Protein AF-A0A550C1Q8-F1 (afdb_monomer_lite)

Secondary structure (DSSP, 8-state):
-PPPPTTS-------TTT---SSEEEEESS-GGGGS-S-THHHHHHHHHHTPPTTHHHHHHTSGGGEEEEEHHHHHHHHTTSEEEEE-HHHHHHHHHHHHHTTSSS--TT------HHHHT--TTS-EEEEEEE-SHHHHHHHHHS-PEEPPTTTTGGGB-TTT-PBPPGGGGGSEEEEESS-HHHHHHHHHHHHHHHHHHHHHHHTT--

Organism: NCBI:txid97359

Sequence (210 aa):
MSSIPREYVYFQRKCAITSNIDDLSVVRLIHIGVARDDDQTEACRMEWAWGLPRGGLYYYLTSPLNDIWLRTDIAQLYARGEFILAPTFKTYMDAMEFSTRAGFKNRENNDISLRRPLTALCPPNGLYRYVYIPLTDAARKLQGQLQLGPQSEEDWNRGIHPATGRKMKNSIKQYRVVEAPAHPVSVCSDMIQTLNRVEEVLSSTSLRHG

pLDDT: mean 85.1, std 14.48, range [34.91, 97.81]

Foldseek 3Di:
DDDDPPVPPPPQQAALFARHNPQKDKDQLDDLVQCVDPPCVSVVVCCLLQLHDVSRVNVVSVDQLRIGIHRNVVSVCVVLLQKAWAAFVLLVVQLVVCCVVQCVDPDDPPDPDRRHSPVSSQDPVLWGKTWIGGPDPVSVVVVVVTPFAWDDCSSNVVQADNPPRDGHDPVVRPTGMTITNHHNVSRVSSRVVSVVVVVVVVVVVVVVVD

Radius of gyration: 18.74 Å; chains: 1; bounding box: 70×39×47 Å

Structure (mmCIF, N/CA/C/O backbone):
data_AF-A0A550C1Q8-F1
#
_entry.id   AF-A0A550C1Q8-F1
#
loop_
_atom_site.group_PDB
_atom_site.id
_atom_site.type_symbol
_atom_site.label_atom_id
_atom_site.label_alt_id
_atom_site.label_comp_id
_atom_site.label_asym_id
_atom_site.label_entity_id
_atom_site.label_seq_id
_atom_site.pdbx_PDB_ins_code
_atom_site.Cartn_x
_atom_site.Cartn_y
_atom_site.Cartn_z
_atom_site.occupancy
_atom_site.B_iso_or_equiv
_atom_site.auth_seq_id
_atom_site.auth_comp_id
_atom_site.auth_asym_id
_atom_site.auth_atom_id
_atom_site.pdbx_PDB_model_num
ATOM 1 N N . MET A 1 1 ? 35.190 -16.072 11.951 1.00 36.97 1 MET A N 1
ATOM 2 C CA . MET A 1 1 ? 33.838 -16.149 11.358 1.00 36.97 1 MET A CA 1
ATOM 3 C C . MET A 1 1 ? 33.386 -14.729 11.082 1.00 36.97 1 MET A C 1
ATOM 5 O O . MET A 1 1 ? 33.037 -14.015 12.012 1.00 36.97 1 MET A O 1
ATOM 9 N N . SER A 1 2 ? 33.531 -14.281 9.839 1.00 34.91 2 SER A N 1
ATOM 10 C CA . SER A 1 2 ? 33.197 -12.919 9.418 1.00 34.91 2 SER A CA 1
ATOM 11 C C . SER A 1 2 ? 31.683 -12.730 9.500 1.00 34.91 2 SER A C 1
ATOM 13 O O . SER A 1 2 ? 30.938 -13.516 8.916 1.00 34.91 2 SER A O 1
ATOM 15 N N . SER A 1 3 ? 31.220 -11.737 10.258 1.00 41.91 3 SER A N 1
ATOM 16 C CA . SER A 1 3 ? 29.799 -11.410 10.356 1.00 41.91 3 SER A CA 1
ATOM 17 C C . SER A 1 3 ? 29.272 -11.000 8.985 1.00 41.91 3 SER A C 1
ATOM 19 O O . SER A 1 3 ? 29.826 -10.100 8.353 1.00 41.91 3 SER A O 1
ATOM 21 N N . ILE A 1 4 ? 28.207 -11.666 8.545 1.00 41.09 4 ILE A N 1
ATOM 22 C CA . ILE A 1 4 ? 27.494 -11.369 7.302 1.00 41.09 4 ILE A CA 1
ATOM 23 C C . ILE A 1 4 ? 27.077 -9.883 7.321 1.00 41.09 4 ILE A C 1
ATOM 25 O O . ILE A 1 4 ? 26.541 -9.432 8.341 1.00 41.09 4 ILE A O 1
ATOM 29 N N . PRO A 1 5 ? 27.320 -9.110 6.245 1.00 38.12 5 PRO A N 1
ATOM 30 C CA . PRO A 1 5 ? 26.902 -7.714 6.159 1.00 38.12 5 PRO A CA 1
ATOM 31 C C . PRO A 1 5 ? 25.399 -7.574 6.434 1.00 38.12 5 PRO A C 1
ATOM 33 O O . PRO A 1 5 ? 24.587 -8.298 5.859 1.00 38.12 5 PRO A O 1
ATOM 36 N N . ARG A 1 6 ? 25.019 -6.621 7.295 1.00 42.00 6 ARG A N 1
ATOM 37 C CA . ARG A 1 6 ? 23.625 -6.302 7.681 1.00 42.00 6 ARG A CA 1
ATOM 38 C C . ARG A 1 6 ? 22.764 -5.728 6.536 1.00 42.00 6 ARG A C 1
ATOM 40 O O . ARG A 1 6 ? 21.699 -5.182 6.795 1.00 42.00 6 ARG A O 1
ATOM 47 N N . GLU A 1 7 ? 23.211 -5.827 5.288 1.00 41.50 7 GLU A N 1
ATOM 48 C CA . GLU A 1 7 ? 22.527 -5.262 4.115 1.00 41.50 7 GLU A CA 1
ATOM 49 C C . GLU A 1 7 ? 21.334 -6.102 3.645 1.00 41.50 7 GLU A C 1
ATOM 51 O O . GLU A 1 7 ? 20.489 -5.618 2.897 1.00 41.50 7 GLU A O 1
ATOM 56 N N . TYR A 1 8 ? 21.192 -7.328 4.151 1.00 42.31 8 TYR A N 1
ATOM 57 C CA . TYR A 1 8 ? 19.921 -8.035 4.089 1.00 42.31 8 TYR A CA 1
ATOM 58 C C . TYR A 1 8 ? 19.091 -7.609 5.294 1.00 42.31 8 TYR A C 1
ATOM 60 O O . TYR A 1 8 ? 19.268 -8.126 6.399 1.00 42.31 8 TYR A O 1
ATOM 68 N N . VAL A 1 9 ? 18.188 -6.647 5.090 1.00 47.47 9 VAL A N 1
ATOM 69 C CA . VAL A 1 9 ? 17.077 -6.413 6.017 1.00 47.47 9 VAL A CA 1
ATOM 70 C C . VAL A 1 9 ? 16.308 -7.729 6.091 1.00 47.47 9 VAL A C 1
ATOM 72 O O . VAL A 1 9 ? 15.509 -8.051 5.214 1.00 47.47 9 VAL A O 1
ATOM 75 N N . TYR A 1 10 ? 16.603 -8.543 7.103 1.00 50.69 10 TYR A N 1
ATOM 76 C CA . TYR A 1 10 ? 15.790 -9.701 7.426 1.00 50.69 10 TYR A CA 1
ATOM 77 C C . TYR A 1 10 ? 14.402 -9.155 7.739 1.00 50.69 10 TYR A C 1
ATOM 79 O O . TYR A 1 10 ? 14.212 -8.492 8.759 1.00 50.69 10 TYR A O 1
ATOM 87 N N . PHE A 1 11 ? 13.445 -9.384 6.837 1.00 63.03 11 PHE A N 1
ATOM 88 C CA . PHE A 1 11 ? 12.048 -9.080 7.103 1.00 63.03 11 PHE A CA 1
ATOM 89 C C . PHE A 1 11 ? 11.655 -9.825 8.374 1.00 63.03 11 PHE A C 1
ATOM 91 O O . PHE A 1 11 ? 11.527 -11.050 8.387 1.00 63.03 11 PHE A O 1
ATOM 98 N N . GLN A 1 12 ? 11.509 -9.083 9.468 1.00 71.06 12 GLN A N 1
ATOM 99 C CA . GLN A 1 12 ? 11.031 -9.651 10.711 1.00 71.06 12 GLN A CA 1
ATOM 100 C C . GLN A 1 12 ? 9.562 -10.005 10.498 1.00 71.06 12 GLN A C 1
ATOM 102 O O . GLN A 1 12 ? 8.733 -9.121 10.276 1.00 71.06 12 GLN A O 1
ATOM 107 N N . ARG A 1 13 ? 9.248 -11.302 10.523 1.00 85.94 13 ARG A N 1
ATOM 108 C CA . ARG A 1 13 ? 7.881 -11.801 10.371 1.00 85.94 13 ARG A CA 1
ATOM 109 C C . ARG A 1 13 ? 7.045 -11.328 11.565 1.00 85.94 13 ARG A C 1
ATOM 111 O O . ARG A 1 13 ? 7.099 -11.925 12.634 1.00 85.94 13 ARG A O 1
ATOM 118 N N . LYS A 1 14 ? 6.307 -10.235 11.380 1.00 93.06 14 LYS A N 1
ATOM 119 C CA . LYS A 1 14 ? 5.393 -9.646 12.363 1.00 93.06 14 LYS A CA 1
ATOM 120 C C . LYS A 1 14 ? 4.186 -9.035 11.662 1.00 93.06 14 LYS A C 1
ATOM 122 O O . LYS A 1 14 ? 4.282 -8.616 10.511 1.00 93.06 14 LYS A O 1
ATOM 127 N N . CYS A 1 15 ? 3.070 -8.946 12.369 1.00 95.12 15 CYS A N 1
ATOM 128 C CA . CYS A 1 15 ? 1.877 -8.254 11.912 1.00 95.12 15 CYS A CA 1
ATOM 129 C C . CYS A 1 15 ? 2.190 -6.771 11.665 1.00 95.12 15 CYS A C 1
ATOM 131 O O . CYS A 1 15 ? 2.609 -6.073 12.588 1.00 95.12 15 CYS A O 1
ATOM 133 N N . ALA A 1 16 ? 1.930 -6.269 10.456 1.00 94.12 16 ALA A N 1
ATOM 134 C CA . ALA A 1 16 ? 2.159 -4.864 10.100 1.00 94.12 16 ALA A CA 1
ATOM 135 C C . ALA A 1 16 ? 1.321 -3.880 10.941 1.00 94.12 16 ALA A C 1
ATOM 137 O O . ALA A 1 16 ? 1.684 -2.722 11.109 1.00 94.12 16 ALA A O 1
ATOM 138 N N . ILE A 1 17 ? 0.200 -4.347 11.494 1.00 94.44 17 ILE A N 1
ATOM 139 C CA . ILE A 1 17 ? -0.760 -3.508 12.217 1.00 94.44 17 ILE A CA 1
ATOM 140 C C . ILE A 1 17 ? -0.555 -3.572 13.737 1.00 94.44 17 ILE A C 1
ATOM 142 O O . ILE A 1 17 ? -0.643 -2.552 14.412 1.00 94.44 17 ILE A O 1
ATOM 146 N N . THR A 1 18 ? -0.284 -4.755 14.293 1.00 94.38 18 THR A N 1
ATOM 147 C CA . THR A 1 18 ? -0.194 -4.960 15.754 1.00 94.38 18 THR A CA 1
ATOM 148 C C . THR A 1 18 ? 1.220 -5.233 16.251 1.00 94.38 18 THR A C 1
ATOM 150 O O . THR A 1 18 ? 1.425 -5.336 17.454 1.00 94.38 18 THR A O 1
ATOM 153 N N . SER A 1 19 ? 2.192 -5.406 15.350 1.00 93.00 19 SER A N 1
ATOM 154 C CA . SER A 1 19 ? 3.542 -5.903 15.654 1.00 93.00 19 SER A CA 1
ATOM 155 C C . SER A 1 19 ? 3.604 -7.289 16.319 1.00 93.00 19 SER A C 1
ATOM 157 O O . SER A 1 19 ? 4.696 -7.726 16.671 1.00 93.00 19 SER A O 1
ATOM 159 N N . ASN A 1 20 ? 2.477 -8.005 16.452 1.00 93.06 20 ASN A N 1
ATOM 160 C CA . ASN A 1 20 ? 2.452 -9.372 16.980 1.00 93.06 20 ASN A CA 1
ATOM 161 C C . ASN A 1 20 ? 3.252 -10.319 16.068 1.00 93.06 20 ASN A C 1
ATOM 163 O O . ASN A 1 20 ? 3.256 -10.135 14.853 1.00 93.06 20 ASN A O 1
ATOM 167 N N . ILE A 1 21 ? 3.911 -11.321 16.641 1.00 94.50 21 ILE A N 1
ATOM 168 C CA . ILE A 1 21 ? 4.663 -12.354 15.917 1.00 94.50 21 ILE A CA 1
ATOM 169 C C . ILE A 1 21 ? 3.921 -13.698 15.854 1.00 94.50 21 ILE A C 1
ATOM 171 O O . ILE A 1 21 ? 4.284 -14.556 15.051 1.00 94.50 21 ILE A O 1
ATOM 175 N N . ASP A 1 22 ? 2.864 -13.850 16.652 1.00 93.50 22 ASP A N 1
ATOM 176 C CA . ASP A 1 22 ? 2.046 -15.057 16.733 1.00 93.50 22 ASP A CA 1
ATOM 177 C C . ASP A 1 22 ? 0.792 -14.962 15.856 1.00 93.50 22 ASP A C 1
ATOM 179 O O . ASP A 1 22 ? 0.308 -13.867 15.551 1.00 93.50 22 ASP A O 1
ATOM 183 N N . ASP A 1 23 ? 0.255 -16.129 15.480 1.00 95.12 23 ASP A N 1
ATOM 184 C CA . ASP A 1 23 ? -0.979 -16.276 14.690 1.00 95.12 23 ASP A CA 1
ATOM 185 C C . ASP A 1 23 ? -0.991 -15.391 13.431 1.00 95.12 23 ASP A C 1
ATOM 187 O O . ASP A 1 23 ? -1.873 -14.560 13.206 1.00 95.12 23 ASP A O 1
ATOM 191 N N . LEU A 1 24 ? 0.070 -15.526 12.632 1.00 95.88 24 LEU A N 1
ATOM 192 C CA . LEU A 1 24 ? 0.282 -14.720 11.438 1.00 95.88 24 LEU A CA 1
ATOM 193 C C . LEU A 1 24 ? -0.171 -15.436 10.174 1.00 95.88 24 LEU A C 1
ATOM 195 O O . LEU A 1 24 ? 0.372 -16.486 9.816 1.00 95.88 24 LEU A O 1
ATOM 199 N N . SER A 1 25 ? -1.041 -14.763 9.434 1.00 96.56 25 SER A N 1
ATOM 200 C CA . SER A 1 25 ? -1.405 -15.087 8.061 1.00 96.56 25 SER A CA 1
ATOM 201 C C . SER A 1 25 ? -0.729 -14.115 7.092 1.00 96.56 25 SER A C 1
ATOM 203 O O . SER A 1 25 ? -0.542 -12.934 7.401 1.00 96.56 25 SER A O 1
ATOM 205 N N . VAL A 1 26 ? -0.350 -14.611 5.914 1.00 94.62 26 VAL A N 1
ATOM 206 C CA . VAL A 1 26 ? 0.169 -13.767 4.834 1.00 94.62 26 VAL A CA 1
ATOM 207 C C . VAL A 1 26 ? -0.970 -13.432 3.882 1.00 94.62 26 VAL A C 1
ATOM 209 O O . VAL A 1 26 ? -1.705 -14.323 3.457 1.00 94.62 26 VAL A O 1
ATOM 212 N N . VAL A 1 27 ? -1.118 -12.155 3.545 1.00 95.38 27 VAL A N 1
ATOM 213 C CA . VAL A 1 27 ? -1.964 -11.735 2.430 1.00 95.38 27 VAL A CA 1
ATOM 214 C C . VAL A 1 27 ? -1.053 -11.376 1.271 1.00 95.38 27 VAL A C 1
ATOM 216 O O . VAL A 1 27 ? -0.223 -10.473 1.378 1.00 95.38 27 VAL A O 1
ATOM 219 N N . ARG A 1 28 ? -1.218 -12.104 0.168 1.00 95.31 28 ARG A N 1
ATOM 220 C CA . ARG A 1 28 ? -0.538 -11.822 -1.090 1.00 95.31 28 ARG A CA 1
ATOM 221 C C . ARG A 1 28 ? -1.374 -10.839 -1.893 1.00 95.31 28 ARG A C 1
ATOM 223 O O . ARG A 1 28 ? -2.470 -11.185 -2.319 1.00 95.31 28 ARG A O 1
ATOM 230 N N . LEU A 1 29 ? -0.848 -9.634 -2.068 1.00 95.81 29 LEU A N 1
ATOM 231 C CA . LEU A 1 29 ? -1.599 -8.486 -2.577 1.00 95.81 29 LEU A CA 1
ATOM 232 C C . LEU A 1 29 ? -1.869 -8.586 -4.083 1.00 95.81 29 LEU A C 1
ATOM 234 O O . LEU A 1 29 ? -2.965 -8.291 -4.540 1.00 95.81 29 LEU A O 1
ATOM 238 N N . ILE A 1 30 ? -0.890 -9.048 -4.863 1.00 93.38 30 ILE A N 1
ATOM 239 C CA . ILE A 1 30 ? -1.079 -9.356 -6.284 1.00 93.38 30 ILE A CA 1
ATOM 240 C C . ILE A 1 30 ? -0.950 -10.863 -6.494 1.00 93.38 30 ILE A C 1
ATOM 242 O O . ILE A 1 30 ? 0.067 -11.471 -6.145 1.00 93.38 30 ILE A O 1
ATOM 246 N N . HIS A 1 31 ? -1.973 -11.473 -7.093 1.00 90.62 31 HIS A N 1
ATOM 247 C CA . HIS A 1 31 ? -1.997 -12.908 -7.347 1.00 90.62 31 HIS A CA 1
ATOM 248 C C . HIS A 1 31 ? -0.971 -13.323 -8.414 1.00 90.62 31 HIS A C 1
ATOM 250 O O . HIS A 1 31 ? -0.820 -12.674 -9.446 1.00 90.62 31 HIS A O 1
ATOM 256 N N . ILE A 1 32 ? -0.304 -14.465 -8.204 1.00 88.25 32 ILE A N 1
ATOM 257 C CA . ILE A 1 32 ? 0.747 -14.970 -9.108 1.00 88.25 32 ILE A CA 1
ATOM 258 C C . ILE A 1 32 ? 0.237 -15.297 -10.518 1.00 88.25 32 ILE A C 1
ATOM 260 O O . ILE A 1 32 ? 1.016 -15.322 -11.467 1.00 88.25 32 ILE A O 1
ATOM 264 N N . GLY A 1 33 ? -1.073 -15.531 -10.649 1.00 84.56 33 GLY A N 1
ATOM 265 C CA . GLY A 1 33 ? -1.741 -15.764 -11.928 1.00 84.56 33 GLY A CA 1
ATOM 266 C C . GLY A 1 33 ? -1.539 -14.625 -12.927 1.00 84.56 33 GLY A C 1
ATOM 267 O O . GLY A 1 33 ? -1.423 -14.907 -14.109 1.00 84.56 33 GLY A O 1
ATOM 268 N N . VAL A 1 34 ? -1.357 -13.383 -12.461 1.00 83.31 34 VAL A N 1
ATOM 269 C CA . VAL A 1 34 ? -1.103 -12.219 -13.331 1.00 83.31 34 VAL A CA 1
ATOM 270 C C . VAL A 1 34 ? 0.195 -12.371 -14.139 1.00 83.31 34 VAL A C 1
ATOM 272 O O . VAL A 1 34 ? 0.296 -11.896 -15.262 1.00 83.31 34 VAL A O 1
ATOM 275 N N . ALA A 1 35 ? 1.199 -13.077 -13.606 1.00 80.06 35 ALA A N 1
ATOM 276 C CA . ALA A 1 35 ? 2.437 -13.365 -14.340 1.00 80.06 35 ALA A CA 1
ATOM 277 C C . ALA A 1 35 ? 2.342 -14.601 -15.251 1.00 80.06 35 ALA A C 1
ATOM 279 O O . ALA A 1 35 ? 3.264 -14.863 -16.022 1.00 80.06 35 ALA A O 1
ATOM 280 N N . ARG A 1 36 ? 1.276 -15.397 -15.118 1.00 77.94 36 ARG A N 1
ATOM 281 C CA . ARG A 1 36 ? 1.073 -16.666 -15.831 1.00 77.94 36 ARG A CA 1
ATOM 282 C C . ARG A 1 36 ? -0.053 -16.598 -16.860 1.00 77.94 36 ARG A C 1
ATOM 284 O O . ARG A 1 36 ? -0.393 -17.640 -17.403 1.00 77.94 36 ARG A O 1
ATOM 291 N N . ASP A 1 37 ? -0.626 -15.419 -17.087 1.00 71.50 37 ASP A N 1
ATOM 292 C CA . ASP A 1 37 ? -1.638 -15.233 -18.119 1.00 71.50 37 ASP A CA 1
ATOM 293 C C . ASP A 1 37 ? -1.046 -15.575 -19.498 1.00 71.50 37 ASP A C 1
ATOM 295 O O . ASP A 1 37 ? 0.120 -15.265 -19.791 1.00 71.50 37 ASP A O 1
ATOM 299 N N . ASP A 1 38 ? -1.848 -16.252 -20.318 1.00 64.12 38 ASP A N 1
ATOM 300 C CA . ASP A 1 38 ? -1.500 -16.609 -21.691 1.00 64.12 38 ASP A CA 1
ATOM 301 C C . ASP A 1 38 ? -1.322 -15.329 -22.528 1.00 64.12 38 ASP A C 1
ATOM 303 O O . ASP A 1 38 ? -0.446 -15.267 -23.397 1.00 64.12 38 ASP A O 1
ATOM 307 N N . ASP A 1 39 ? -2.076 -14.267 -22.204 1.00 71.44 39 ASP A N 1
ATOM 308 C CA . ASP A 1 39 ? -1.807 -12.919 -22.699 1.00 71.44 39 ASP A CA 1
ATOM 309 C C . ASP A 1 39 ? -0.751 -12.223 -21.831 1.00 71.44 39 ASP A C 1
ATOM 311 O O . ASP A 1 39 ? -1.021 -11.478 -20.887 1.00 71.44 39 ASP A O 1
ATOM 315 N N . GLN A 1 40 ? 0.510 -12.424 -22.208 1.00 80.06 40 GLN A N 1
ATOM 316 C CA . GLN A 1 40 ? 1.651 -11.785 -21.557 1.00 80.06 40 GLN A CA 1
ATOM 317 C C . GLN A 1 40 ? 1.596 -10.246 -21.605 1.00 80.06 40 GLN A C 1
ATOM 319 O O . GLN A 1 40 ? 2.364 -9.602 -20.890 1.00 80.06 40 GLN A O 1
ATOM 324 N N . THR A 1 41 ? 0.726 -9.617 -22.404 1.00 84.75 41 THR A N 1
ATOM 325 C CA . THR A 1 41 ? 0.675 -8.155 -22.577 1.00 84.75 41 THR A CA 1
ATOM 326 C C . THR A 1 41 ? 0.555 -7.399 -21.254 1.00 84.75 41 THR A C 1
ATOM 328 O O . THR A 1 41 ? 1.246 -6.391 -21.065 1.00 84.75 41 THR A O 1
ATOM 331 N N . GLU A 1 42 ? -0.281 -7.866 -20.326 1.00 83.00 42 GLU A N 1
ATOM 332 C CA . GLU A 1 42 ? -0.448 -7.220 -19.020 1.00 83.00 42 GLU A CA 1
ATOM 333 C C . GLU A 1 42 ? 0.833 -7.317 -18.187 1.00 83.00 42 GLU A C 1
ATOM 335 O O . GLU A 1 42 ? 1.380 -6.289 -17.774 1.00 83.00 42 GLU A O 1
ATOM 340 N N . ALA A 1 43 ? 1.377 -8.530 -18.046 1.00 86.50 43 ALA A N 1
ATOM 341 C CA . ALA A 1 43 ? 2.639 -8.764 -17.356 1.00 86.50 43 ALA A CA 1
ATOM 342 C C . ALA A 1 43 ? 3.756 -7.879 -17.928 1.00 86.50 43 ALA A C 1
ATOM 344 O O . ALA A 1 43 ? 4.517 -7.255 -17.189 1.00 86.50 43 ALA A O 1
ATOM 345 N N . CYS A 1 44 ? 3.800 -7.726 -19.252 1.00 86.62 44 CYS A N 1
ATOM 346 C CA . CYS A 1 44 ? 4.779 -6.883 -19.921 1.00 86.62 44 CYS A CA 1
ATOM 347 C C . CYS A 1 44 ? 4.646 -5.400 -19.587 1.00 86.62 44 CYS A C 1
ATOM 349 O O . CYS A 1 44 ? 5.653 -4.718 -19.382 1.00 86.62 44 CYS A O 1
ATOM 351 N N . ARG A 1 45 ? 3.412 -4.893 -19.546 1.00 84.31 45 ARG A N 1
ATOM 352 C CA . ARG A 1 45 ? 3.132 -3.505 -19.172 1.00 84.31 45 ARG A CA 1
ATOM 353 C C . ARG A 1 45 ? 3.503 -3.253 -17.718 1.00 84.31 45 ARG A C 1
ATOM 355 O O . ARG A 1 45 ? 4.103 -2.220 -17.437 1.00 84.31 45 ARG A O 1
ATOM 362 N N . MET A 1 46 ? 3.210 -4.195 -16.824 1.00 86.75 46 MET A N 1
ATOM 363 C CA . MET A 1 46 ? 3.579 -4.107 -15.409 1.00 86.75 46 MET A CA 1
ATOM 364 C C . MET A 1 46 ? 5.096 -4.112 -15.235 1.00 86.75 46 MET A C 1
ATOM 366 O O . MET A 1 46 ? 5.636 -3.228 -14.577 1.00 86.75 46 MET A O 1
ATOM 370 N N . GLU A 1 47 ? 5.807 -5.031 -15.891 1.00 87.06 47 GLU A N 1
ATOM 371 C CA . GLU A 1 47 ? 7.271 -5.063 -15.855 1.00 87.06 47 GLU A CA 1
ATOM 372 C C . GLU A 1 47 ? 7.879 -3.752 -16.344 1.00 87.06 47 GLU A C 1
ATOM 374 O O . GLU A 1 47 ? 8.726 -3.162 -15.671 1.00 87.06 47 GLU A O 1
ATOM 379 N N . TRP A 1 48 ? 7.405 -3.263 -17.492 1.00 81.31 48 TRP A N 1
ATOM 380 C CA . TRP A 1 48 ? 7.858 -2.001 -18.061 1.00 81.31 48 TRP A CA 1
ATOM 381 C C . TRP A 1 48 ? 7.586 -0.832 -17.110 1.00 81.31 48 TRP A C 1
ATOM 383 O O . TRP A 1 48 ? 8.488 -0.028 -16.862 1.00 81.31 48 TRP A O 1
ATOM 393 N N . ALA A 1 49 ? 6.375 -0.763 -16.551 1.00 80.38 49 ALA A N 1
ATOM 394 C CA . ALA A 1 49 ? 5.947 0.328 -15.688 1.00 80.38 49 ALA A CA 1
ATOM 395 C C . ALA A 1 49 ? 6.675 0.330 -14.341 1.00 80.38 49 ALA A C 1
ATOM 397 O O . ALA A 1 49 ? 6.930 1.392 -13.777 1.00 80.38 49 ALA A O 1
ATOM 398 N N . TRP A 1 50 ? 7.022 -0.849 -13.827 1.00 81.75 50 TRP A N 1
ATOM 399 C CA . TRP A 1 50 ? 7.652 -1.021 -12.516 1.00 81.75 50 TRP A CA 1
ATOM 400 C C . TRP A 1 50 ? 9.172 -1.121 -12.594 1.00 81.75 50 TRP A C 1
ATOM 402 O O . TRP A 1 50 ? 9.840 -1.210 -11.562 1.00 81.75 50 TRP A O 1
ATOM 412 N N . GLY A 1 51 ? 9.723 -1.065 -13.808 1.00 80.81 51 GLY A N 1
ATOM 413 C CA . GLY A 1 51 ? 11.156 -1.149 -14.048 1.00 80.81 51 GLY A CA 1
ATOM 414 C C . GLY A 1 51 ? 11.744 -2.524 -13.742 1.00 80.81 51 GLY A C 1
ATOM 415 O O . GLY A 1 51 ? 12.890 -2.639 -13.315 1.00 80.81 51 GLY A O 1
ATOM 416 N N . LEU A 1 52 ? 10.954 -3.576 -13.932 1.00 83.81 52 LEU A N 1
ATOM 417 C CA . LEU A 1 52 ? 11.430 -4.945 -13.821 1.00 83.81 52 LEU A CA 1
ATOM 418 C C . LEU A 1 52 ? 12.088 -5.385 -15.138 1.00 83.81 52 LEU A C 1
ATOM 420 O O . LEU A 1 52 ? 11.656 -4.967 -16.217 1.00 83.81 52 LEU A O 1
ATOM 424 N N . PRO A 1 53 ? 13.122 -6.246 -15.082 1.00 85.12 53 PRO A N 1
ATOM 425 C CA . PRO A 1 53 ? 13.567 -6.960 -16.270 1.00 85.12 53 PRO A CA 1
ATOM 426 C C . PRO A 1 53 ? 12.443 -7.868 -16.785 1.00 85.12 53 PRO A C 1
ATOM 428 O O . PRO A 1 53 ? 11.515 -8.210 -16.053 1.00 85.12 53 PRO A O 1
ATOM 431 N N . ARG A 1 54 ? 12.547 -8.293 -18.044 1.00 86.25 54 ARG A N 1
ATOM 432 C CA . ARG A 1 54 ? 11.602 -9.243 -18.643 1.00 86.25 54 ARG A CA 1
ATOM 433 C C . ARG A 1 54 ? 11.615 -10.570 -17.885 1.00 86.25 54 ARG A 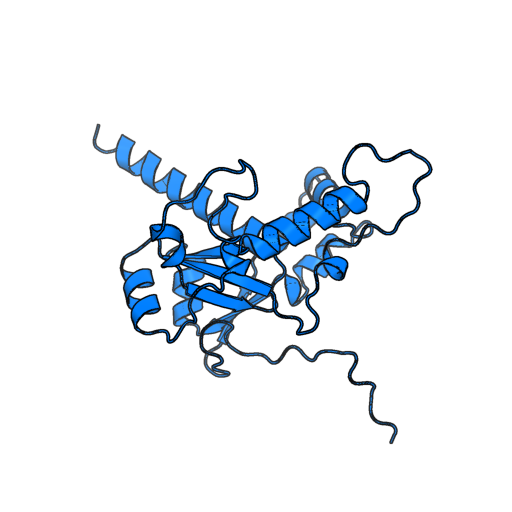C 1
ATOM 435 O O . ARG A 1 54 ? 12.691 -11.090 -17.602 1.00 86.25 54 ARG A O 1
ATOM 442 N N . GLY A 1 55 ? 10.437 -11.087 -17.539 1.00 86.12 55 GLY A N 1
ATOM 443 C CA . GLY A 1 55 ? 10.261 -12.233 -16.638 1.00 86.12 55 GLY A CA 1
ATOM 444 C C . GLY A 1 55 ? 10.416 -11.888 -15.148 1.00 86.12 55 GLY A C 1
ATOM 445 O O . GLY A 1 55 ? 10.248 -12.752 -14.286 1.00 86.12 55 GLY A O 1
ATOM 446 N N . GLY A 1 56 ? 10.736 -10.634 -14.818 1.00 89.31 56 GLY A N 1
ATOM 447 C CA . GLY A 1 56 ? 10.961 -10.162 -13.455 1.00 89.31 56 GLY A CA 1
ATOM 448 C C . GLY A 1 56 ? 9.688 -10.087 -12.615 1.00 89.31 56 GLY A C 1
ATOM 449 O O . GLY A 1 56 ? 9.776 -10.135 -11.385 1.00 89.31 56 GLY A O 1
ATOM 450 N N . LEU A 1 57 ? 8.509 -10.010 -13.247 1.00 90.62 57 LE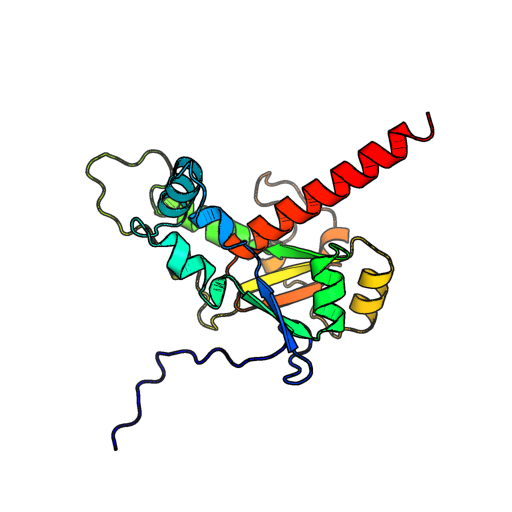U A N 1
ATOM 451 C CA . LEU A 1 57 ? 7.238 -9.932 -12.525 1.00 90.62 57 LEU A CA 1
ATOM 452 C C . LEU A 1 57 ? 7.014 -11.153 -11.638 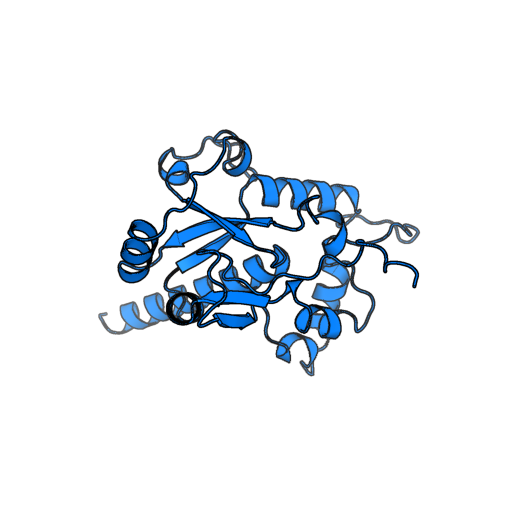1.00 90.62 57 LEU A C 1
ATOM 454 O O . LEU A 1 57 ? 6.675 -10.997 -10.470 1.00 90.62 57 LEU A O 1
ATOM 458 N N . TYR A 1 58 ? 7.269 -12.358 -12.149 1.00 91.00 58 TYR A N 1
ATOM 459 C CA . TYR A 1 58 ? 7.090 -13.588 -11.378 1.00 91.00 58 TYR A CA 1
ATOM 460 C C . TYR A 1 58 ? 7.872 -13.558 -10.056 1.00 91.00 58 TYR A C 1
ATOM 462 O O . TYR A 1 58 ? 7.312 -13.812 -8.989 1.00 91.00 58 TYR A O 1
ATOM 470 N N . TYR A 1 59 ? 9.148 -13.164 -10.115 1.00 90.56 59 TYR A N 1
ATOM 471 C CA . TYR A 1 59 ? 10.003 -13.050 -8.934 1.00 90.56 59 TYR A CA 1
ATOM 472 C C . TYR A 1 59 ? 9.469 -12.015 -7.944 1.00 90.56 59 TYR A C 1
ATOM 474 O O . TYR A 1 59 ? 9.406 -12.288 -6.743 1.00 90.56 59 TYR A O 1
ATOM 482 N N . TYR A 1 60 ? 9.027 -10.857 -8.441 1.00 91.38 60 TYR A N 1
ATOM 483 C CA . TYR A 1 60 ? 8.415 -9.822 -7.613 1.00 91.38 60 TYR A CA 1
ATOM 484 C C . TYR A 1 60 ? 7.149 -10.313 -6.902 1.00 91.38 60 TYR A C 1
ATOM 486 O O . TYR A 1 60 ? 7.014 -10.107 -5.696 1.00 91.38 60 TYR A O 1
ATOM 494 N N . LEU A 1 61 ? 6.255 -11.009 -7.611 1.00 92.62 61 LEU A N 1
ATOM 495 C CA . LEU A 1 61 ? 5.001 -11.515 -7.044 1.00 92.62 61 LEU A CA 1
ATOM 496 C C . LEU A 1 61 ? 5.222 -12.562 -5.945 1.00 92.62 61 LEU A C 1
ATOM 498 O O . LEU A 1 61 ? 4.369 -12.728 -5.074 1.00 92.62 61 LEU A O 1
ATOM 502 N N . THR A 1 62 ? 6.368 -13.243 -5.964 1.00 91.00 62 THR A N 1
ATOM 503 C CA . THR A 1 62 ? 6.800 -14.168 -4.903 1.00 91.00 62 THR A CA 1
ATOM 504 C C . THR A 1 62 ? 7.660 -13.515 -3.818 1.00 91.00 62 THR A C 1
ATOM 506 O O . THR A 1 62 ? 8.080 -14.193 -2.882 1.00 91.00 62 THR A O 1
ATOM 509 N N . SER A 1 63 ? 7.959 -12.220 -3.941 1.00 90.62 63 SER A N 1
ATOM 510 C CA . SER A 1 63 ? 8.824 -11.504 -3.006 1.00 90.62 63 SER A CA 1
ATOM 511 C C . SER A 1 63 ? 8.049 -10.971 -1.793 1.00 90.62 63 SER A C 1
ATOM 513 O O . SER A 1 63 ? 6.862 -10.657 -1.912 1.00 90.62 63 SER A O 1
ATOM 515 N N . PRO A 1 64 ? 8.724 -10.739 -0.649 1.00 89.88 64 PRO A N 1
ATOM 516 C CA . PRO A 1 64 ? 8.105 -10.116 0.523 1.00 89.88 64 PRO A CA 1
ATOM 517 C C . PRO A 1 64 ? 7.504 -8.726 0.268 1.00 89.88 64 PRO A C 1
ATOM 519 O O . PRO A 1 64 ? 6.650 -8.284 1.025 1.00 89.88 64 PRO A O 1
ATOM 522 N N . LEU A 1 65 ? 7.917 -8.031 -0.798 1.00 91.19 65 LEU A N 1
ATOM 523 C CA . LEU A 1 65 ? 7.361 -6.728 -1.176 1.00 91.19 65 LEU A CA 1
ATOM 524 C C . LEU A 1 65 ? 5.927 -6.825 -1.732 1.00 91.19 65 LEU A C 1
ATOM 526 O O . LEU A 1 65 ? 5.250 -5.804 -1.846 1.00 91.19 65 LEU A O 1
ATOM 530 N N . ASN A 1 66 ? 5.458 -8.027 -2.079 1.00 94.50 66 ASN A N 1
ATOM 531 C CA . ASN A 1 66 ? 4.079 -8.307 -2.490 1.00 94.50 66 ASN A CA 1
ATOM 532 C C . ASN A 1 66 ? 3.224 -8.925 -1.365 1.00 94.50 66 ASN A C 1
ATOM 534 O O . ASN A 1 66 ? 2.034 -9.176 -1.551 1.00 94.50 66 ASN A O 1
ATOM 538 N N . ASP A 1 67 ? 3.820 -9.150 -0.197 1.00 94.38 67 ASP A N 1
ATOM 539 C CA . ASP A 1 67 ? 3.182 -9.831 0.919 1.00 94.38 67 ASP A CA 1
ATOM 540 C C . ASP A 1 67 ? 2.996 -8.851 2.092 1.00 94.38 67 ASP A C 1
ATOM 542 O O . ASP A 1 67 ? 3.892 -8.081 2.447 1.00 94.38 67 ASP A O 1
ATOM 546 N N . ILE A 1 68 ? 1.832 -8.900 2.741 1.00 95.06 68 ILE A N 1
ATOM 547 C CA . ILE A 1 68 ? 1.608 -8.260 4.040 1.00 95.06 68 ILE A CA 1
ATOM 548 C C . ILE A 1 68 ? 1.309 -9.333 5.084 1.00 95.06 68 ILE A C 1
ATOM 550 O O . ILE A 1 68 ? 0.413 -10.162 4.931 1.00 95.06 68 ILE A O 1
ATOM 554 N N . TRP A 1 69 ? 2.085 -9.328 6.164 1.00 95.31 69 TRP A N 1
ATOM 555 C CA . TRP A 1 69 ? 1.860 -10.208 7.304 1.00 95.31 69 TRP A CA 1
ATOM 556 C C . TRP A 1 69 ? 0.892 -9.535 8.265 1.00 95.31 69 TRP A C 1
ATOM 558 O O . TRP A 1 69 ? 1.116 -8.400 8.692 1.00 95.31 69 TRP A O 1
ATOM 568 N N . LEU A 1 70 ? -0.179 -10.236 8.613 1.00 96.69 70 LEU A N 1
ATOM 569 C CA . LEU A 1 70 ? -1.229 -9.754 9.501 1.00 96.69 70 LEU A CA 1
ATOM 570 C C . LEU A 1 70 ? -1.591 -10.854 10.499 1.00 96.69 70 LEU A C 1
ATOM 572 O O . LEU A 1 70 ? -1.472 -12.040 10.193 1.00 96.69 70 LEU A O 1
ATOM 576 N N . ARG A 1 71 ? -2.063 -10.467 11.688 1.00 96.62 71 ARG A N 1
ATOM 577 C CA . ARG A 1 71 ? -2.732 -11.413 12.592 1.00 96.62 71 ARG A CA 1
ATOM 578 C C . ARG A 1 71 ? -3.920 -12.037 11.848 1.00 96.62 71 ARG A C 1
ATOM 580 O O . ARG A 1 71 ? -4.582 -11.325 11.092 1.00 96.62 71 ARG A O 1
ATOM 587 N N . THR A 1 72 ? -4.166 -13.334 12.011 1.00 97.00 72 THR A N 1
ATOM 588 C CA . THR A 1 72 ? -5.101 -14.105 11.172 1.00 97.00 72 THR A CA 1
ATOM 589 C C . THR A 1 72 ? -6.501 -13.491 11.084 1.00 97.00 72 THR A C 1
ATOM 591 O O . THR A 1 72 ? -7.059 -13.382 9.994 1.00 97.00 72 THR A O 1
ATOM 594 N N . ASP A 1 73 ? -7.056 -13.005 12.189 1.00 96.31 73 ASP A N 1
ATOM 595 C CA . ASP A 1 73 ? -8.349 -12.308 12.217 1.00 96.31 73 ASP A CA 1
ATOM 596 C C . ASP A 1 73 ? -8.354 -11.001 11.393 1.00 96.31 73 ASP A C 1
ATOM 598 O O . ASP A 1 73 ? -9.304 -10.718 10.661 1.00 96.31 73 ASP A O 1
ATOM 602 N N . ILE A 1 74 ? -7.271 -10.220 11.454 1.00 97.56 74 ILE A N 1
ATOM 603 C CA . ILE A 1 74 ? -7.090 -8.991 10.671 1.00 97.56 74 ILE A CA 1
ATOM 604 C C . ILE A 1 74 ? -6.906 -9.337 9.191 1.00 97.56 74 ILE A C 1
ATOM 606 O O . ILE A 1 74 ? -7.498 -8.681 8.335 1.00 97.56 74 ILE A O 1
ATOM 610 N N . ALA A 1 75 ? -6.136 -10.385 8.886 1.00 97.31 75 ALA A N 1
ATOM 611 C CA . ALA A 1 75 ? -5.943 -10.882 7.527 1.00 97.31 75 ALA A CA 1
ATOM 612 C C . ALA A 1 75 ? -7.276 -11.291 6.886 1.00 97.31 75 ALA A C 1
ATOM 614 O O . ALA A 1 75 ? -7.535 -10.952 5.736 1.00 97.31 75 ALA A O 1
ATOM 615 N N . GLN A 1 76 ? -8.155 -11.957 7.641 1.00 97.00 76 GLN A N 1
ATOM 616 C CA . GLN A 1 76 ? -9.491 -12.335 7.174 1.00 97.00 76 GLN A CA 1
ATOM 617 C C . GLN A 1 76 ? -10.391 -11.127 6.903 1.00 97.00 76 GLN A C 1
ATOM 619 O O . GLN A 1 76 ? -11.193 -11.161 5.973 1.00 97.00 76 GLN A O 1
ATOM 624 N N . LEU A 1 77 ? -10.313 -10.072 7.720 1.00 97.12 77 LEU A N 1
ATOM 625 C CA . LEU A 1 77 ? -11.047 -8.828 7.460 1.00 97.12 77 LEU A CA 1
ATOM 626 C C . LEU A 1 77 ? -10.502 -8.121 6.212 1.00 97.12 77 LEU A C 1
ATOM 628 O O . LEU A 1 77 ? -11.276 -7.673 5.371 1.00 97.12 77 LEU A O 1
ATOM 632 N N . TYR A 1 78 ? -9.179 -8.086 6.058 1.00 96.81 78 TYR A N 1
ATOM 633 C CA . TYR A 1 78 ? -8.526 -7.487 4.899 1.00 96.81 78 TYR A CA 1
ATOM 634 C C . TYR A 1 78 ? -8.871 -8.230 3.598 1.00 96.81 78 TYR A C 1
ATOM 636 O O . TYR A 1 78 ? -9.337 -7.620 2.643 1.00 96.81 78 TYR A O 1
ATOM 644 N N . ALA A 1 79 ? -8.768 -9.563 3.587 1.00 94.31 79 ALA A N 1
ATOM 645 C CA . ALA A 1 79 ? -9.083 -10.396 2.422 1.00 94.31 79 ALA A CA 1
ATOM 646 C C . ALA A 1 79 ? -10.555 -10.289 1.973 1.00 94.31 79 ALA A C 1
ATOM 648 O O . ALA A 1 79 ? -10.857 -10.402 0.781 1.00 94.31 79 ALA A O 1
ATOM 649 N N . ARG A 1 80 ? -11.469 -10.045 2.923 1.00 94.38 80 ARG A N 1
ATOM 650 C CA . ARG A 1 80 ? -12.895 -9.788 2.666 1.00 94.38 80 ARG A CA 1
ATOM 651 C C . ARG A 1 80 ? -13.193 -8.363 2.190 1.00 94.38 80 ARG A C 1
ATOM 653 O O . ARG A 1 80 ? -14.334 -8.084 1.846 1.00 94.38 80 ARG A O 1
ATOM 660 N N . GLY A 1 81 ? -12.201 -7.473 2.160 1.00 95.00 81 GLY A N 1
ATOM 661 C CA . GLY A 1 81 ? -12.391 -6.078 1.769 1.00 95.00 81 GLY A CA 1
ATOM 662 C C . GLY A 1 81 ? -13.122 -5.236 2.817 1.00 95.00 81 GLY A C 1
ATOM 663 O O . GLY A 1 81 ? -13.742 -4.235 2.479 1.00 95.00 81 GLY A O 1
ATOM 664 N N . GLU A 1 82 ? -13.066 -5.618 4.095 1.00 96.69 82 GLU A N 1
ATOM 665 C CA . GLU A 1 82 ? -13.725 -4.884 5.190 1.00 96.69 82 GLU A CA 1
ATOM 666 C C . GLU A 1 82 ? -13.030 -3.536 5.465 1.00 96.69 82 GLU A C 1
ATOM 668 O O . GLU A 1 82 ? -13.630 -2.574 5.954 1.00 96.69 82 GLU A O 1
ATOM 673 N N . PHE A 1 83 ? -11.743 -3.456 5.129 1.00 97.44 83 PHE A N 1
ATOM 674 C CA . PHE A 1 83 ? -10.951 -2.235 5.074 1.00 97.44 83 PHE A CA 1
ATOM 675 C C . PHE A 1 83 ? -9.935 -2.328 3.943 1.00 97.44 83 PHE A C 1
ATOM 677 O O . PHE A 1 83 ? -9.567 -3.422 3.521 1.00 97.44 83 PHE A O 1
ATOM 684 N N . ILE A 1 84 ? -9.446 -1.173 3.504 1.00 97.44 84 ILE A N 1
ATOM 685 C CA . ILE A 1 84 ? -8.348 -1.074 2.541 1.00 97.44 84 ILE A CA 1
ATOM 686 C C . ILE A 1 84 ? -7.181 -0.296 3.140 1.00 97.44 84 ILE A C 1
ATOM 688 O O . ILE A 1 84 ? -7.346 0.522 4.055 1.00 97.44 84 ILE A O 1
ATOM 692 N N . LEU A 1 85 ? -6.000 -0.549 2.589 1.00 97.81 85 LEU A N 1
ATOM 693 C CA . LEU A 1 85 ? -4.833 0.298 2.759 1.00 97.81 85 LEU A CA 1
ATOM 694 C C . LEU A 1 85 ? -4.655 1.127 1.488 1.00 97.81 85 LEU A C 1
ATOM 696 O O . LEU A 1 85 ? -4.732 0.598 0.384 1.00 97.81 85 LEU A O 1
ATOM 700 N N . ALA A 1 86 ? -4.403 2.422 1.646 1.00 96.62 86 ALA A N 1
ATOM 701 C CA . ALA A 1 86 ? -4.041 3.301 0.538 1.00 96.62 86 ALA A CA 1
ATOM 702 C C . ALA A 1 86 ? -2.732 4.025 0.871 1.00 96.62 86 ALA A C 1
ATOM 704 O O . ALA A 1 86 ? -2.521 4.358 2.040 1.00 96.62 86 ALA A O 1
ATOM 705 N N . PRO A 1 87 ? -1.835 4.284 -0.096 1.00 95.62 87 PRO A N 1
ATOM 706 C CA . PRO A 1 87 ? -0.652 5.098 0.164 1.00 95.62 87 PRO A CA 1
ATOM 707 C C . PRO A 1 87 ? -1.041 6.456 0.745 1.00 95.62 87 PRO A C 1
ATOM 709 O O . PRO A 1 87 ? -2.053 7.042 0.353 1.00 95.62 87 PRO A O 1
ATOM 712 N N . THR A 1 88 ? -0.229 6.981 1.660 1.00 95.69 88 THR A N 1
ATOM 713 C CA . THR A 1 88 ? -0.397 8.375 2.085 1.00 95.69 88 THR A CA 1
ATOM 714 C C . THR A 1 88 ? -0.133 9.310 0.901 1.00 95.69 88 THR A C 1
ATOM 716 O O . THR A 1 88 ? 0.504 8.931 -0.089 1.00 95.69 88 THR A O 1
ATOM 719 N N . PHE A 1 89 ? -0.593 10.560 0.975 1.00 94.19 89 PHE A N 1
ATOM 720 C CA . PHE A 1 89 ? -0.327 11.515 -0.099 1.00 94.19 89 PHE A CA 1
ATOM 721 C C . PHE A 1 89 ? 1.155 11.831 -0.243 1.00 94.19 89 PHE A C 1
ATOM 723 O O . PHE A 1 89 ? 1.595 12.053 -1.367 1.00 94.19 89 PHE A O 1
ATOM 730 N N . LYS A 1 90 ? 1.938 11.781 0.843 1.00 92.81 90 LYS A N 1
ATOM 731 C CA . LYS A 1 90 ? 3.399 11.829 0.739 1.00 92.81 90 LYS A CA 1
ATOM 732 C C . LYS A 1 90 ? 3.932 10.688 -0.125 1.00 92.81 90 LYS A C 1
ATOM 734 O O . LYS A 1 90 ? 4.629 10.953 -1.096 1.00 92.81 90 LYS A O 1
ATOM 739 N N . THR A 1 91 ? 3.554 9.442 0.163 1.00 91.88 91 THR A N 1
ATOM 740 C CA . THR A 1 91 ? 3.994 8.288 -0.636 1.00 91.88 91 THR A CA 1
ATOM 741 C C . THR A 1 91 ? 3.557 8.401 -2.099 1.00 91.88 91 THR A C 1
ATOM 743 O O . THR A 1 91 ? 4.337 8.091 -2.996 1.00 91.88 91 THR A O 1
ATOM 746 N N . TYR A 1 92 ? 2.343 8.892 -2.359 1.00 91.06 92 TYR A N 1
ATOM 747 C CA . TYR A 1 92 ? 1.887 9.187 -3.719 1.00 91.06 92 TYR A CA 1
ATOM 748 C C . TYR A 1 92 ? 2.758 10.250 -4.405 1.00 91.06 92 TYR A C 1
ATOM 750 O O . TYR A 1 92 ? 3.179 10.055 -5.542 1.00 91.06 92 TYR A O 1
ATOM 758 N N . MET A 1 93 ? 3.046 11.364 -3.729 1.00 90.94 93 MET A N 1
ATOM 759 C CA . MET A 1 93 ? 3.863 12.448 -4.281 1.00 90.94 93 MET A CA 1
ATOM 760 C C . MET A 1 93 ? 5.287 11.985 -4.578 1.00 90.94 93 MET A C 1
ATOM 762 O O . MET A 1 93 ? 5.768 12.226 -5.682 1.00 90.94 93 MET A O 1
ATOM 766 N N . ASP A 1 94 ? 5.910 11.247 -3.658 1.00 89.00 94 ASP A N 1
ATOM 767 C CA . ASP A 1 94 ? 7.244 10.668 -3.845 1.00 89.00 94 ASP A CA 1
ATOM 768 C C . ASP A 1 94 ? 7.257 9.724 -5.074 1.00 89.00 94 ASP A C 1
ATOM 770 O O . ASP A 1 94 ? 8.173 9.760 -5.901 1.00 89.00 94 ASP A O 1
ATOM 774 N N . ALA A 1 95 ? 6.193 8.928 -5.263 1.00 86.44 95 ALA A N 1
ATOM 775 C CA . ALA A 1 95 ? 6.021 8.065 -6.434 1.00 86.44 95 ALA A CA 1
ATOM 776 C C . ALA A 1 95 ? 5.843 8.847 -7.747 1.00 86.44 95 ALA A C 1
ATOM 778 O O . ALA A 1 95 ? 6.413 8.474 -8.779 1.00 86.44 95 ALA A O 1
ATOM 779 N N . MET A 1 96 ? 5.077 9.939 -7.727 1.00 84.94 96 MET A N 1
ATOM 780 C CA . MET A 1 96 ? 4.851 10.792 -8.897 1.00 84.94 96 MET A CA 1
ATOM 781 C C . MET A 1 96 ? 6.096 11.595 -9.284 1.00 84.94 96 MET A C 1
ATOM 783 O O . MET A 1 96 ? 6.410 11.710 -10.474 1.00 84.94 96 MET A O 1
ATOM 787 N N . GLU A 1 97 ? 6.833 12.110 -8.301 1.00 85.94 97 GLU A N 1
ATOM 788 C CA . GLU A 1 97 ? 8.117 12.779 -8.506 1.00 85.94 97 GLU A CA 1
ATOM 789 C C . GLU A 1 97 ? 9.127 11.812 -9.130 1.00 85.94 97 GLU A C 1
ATOM 791 O O . GLU A 1 97 ? 9.728 12.117 -10.166 1.00 85.94 97 GLU A O 1
ATOM 796 N N . PHE A 1 98 ? 9.248 10.603 -8.568 1.00 82.75 98 PHE A N 1
ATOM 797 C CA . PHE A 1 98 ? 10.097 9.567 -9.142 1.00 82.75 98 PHE A CA 1
ATOM 798 C C . PHE A 1 98 ? 9.701 9.250 -10.587 1.00 82.75 98 PHE A C 1
ATOM 800 O O . PHE A 1 98 ? 10.565 9.233 -11.462 1.00 82.75 98 PHE A O 1
ATOM 807 N N . SER A 1 99 ? 8.410 9.031 -10.845 1.00 78.44 99 SER A N 1
ATOM 808 C CA . SER A 1 99 ? 7.907 8.683 -12.180 1.00 78.44 99 SER A CA 1
ATOM 809 C C . SER A 1 99 ? 8.223 9.768 -13.212 1.00 78.44 99 SER A C 1
ATOM 811 O O . SER A 1 99 ? 8.575 9.460 -14.351 1.00 78.44 99 SER A O 1
ATOM 813 N N . THR A 1 100 ? 8.151 11.038 -12.805 1.00 78.25 100 THR A N 1
ATOM 814 C CA . THR A 1 100 ? 8.507 12.186 -13.649 1.00 78.25 100 THR A CA 1
ATOM 815 C C . THR A 1 100 ? 10.001 12.184 -13.969 1.00 78.25 100 THR A C 1
ATOM 817 O O . THR A 1 100 ? 10.381 12.245 -15.136 1.00 78.25 100 THR A O 1
ATOM 820 N N . ARG A 1 101 ? 10.857 12.041 -12.951 1.00 76.88 101 ARG A N 1
ATOM 821 C CA . ARG A 1 101 ? 12.319 12.015 -13.116 1.00 76.88 101 ARG A CA 1
ATOM 822 C C . ARG A 1 101 ? 12.817 10.796 -13.897 1.00 76.88 101 ARG A C 1
ATOM 824 O O . ARG A 1 101 ? 13.795 10.902 -14.624 1.00 76.88 101 ARG A O 1
ATOM 831 N N . ALA A 1 102 ? 12.169 9.643 -13.748 1.00 71.88 102 ALA A N 1
ATOM 832 C CA . ALA A 1 102 ? 12.562 8.393 -14.401 1.00 71.88 102 ALA A CA 1
ATOM 833 C C . ALA A 1 102 ? 12.207 8.338 -15.902 1.00 71.88 102 ALA A C 1
ATOM 835 O O . ALA A 1 102 ? 12.396 7.296 -16.536 1.00 71.88 102 ALA A O 1
ATOM 836 N N . GLY A 1 103 ? 11.652 9.421 -16.462 1.00 68.19 103 GLY A N 1
ATOM 837 C CA . GLY A 1 103 ? 11.242 9.468 -17.862 1.00 68.19 103 GLY A CA 1
ATOM 838 C C . GLY A 1 103 ? 10.122 8.475 -18.166 1.00 68.19 103 GLY A C 1
ATOM 839 O O . GLY A 1 103 ? 10.097 7.889 -19.243 1.00 68.19 103 GLY A O 1
ATOM 840 N N . PHE A 1 104 ? 9.200 8.232 -17.222 1.00 68.19 104 PHE A N 1
ATOM 841 C CA . PHE A 1 104 ? 8.058 7.339 -17.467 1.00 68.19 104 PHE A CA 1
ATOM 842 C C . PHE A 1 104 ? 7.199 7.828 -18.647 1.00 68.19 104 PHE A C 1
ATOM 844 O O . PHE A 1 104 ? 6.598 7.031 -19.362 1.00 68.19 104 PHE A O 1
ATOM 851 N N . LYS A 1 105 ? 7.157 9.147 -18.871 1.00 64.19 105 LYS A N 1
ATOM 852 C CA . LYS A 1 105 ? 6.535 9.783 -20.038 1.00 64.19 105 LYS A CA 1
ATOM 853 C C . LYS A 1 105 ? 7.617 10.410 -20.916 1.00 64.19 105 LYS A C 1
ATOM 855 O O . LYS A 1 105 ? 8.580 10.953 -20.388 1.00 64.19 105 LYS A O 1
ATOM 860 N N . ASN A 1 106 ? 7.409 10.384 -22.235 1.00 65.19 106 ASN A N 1
ATOM 861 C CA . ASN A 1 106 ? 8.242 11.065 -23.238 1.00 65.19 106 ASN A CA 1
ATOM 862 C C . ASN A 1 106 ? 9.724 10.653 -23.236 1.00 65.19 106 ASN A C 1
ATOM 864 O O . ASN A 1 106 ? 10.601 11.485 -23.452 1.00 65.19 106 ASN A O 1
ATOM 868 N N . ARG A 1 107 ? 10.008 9.372 -22.983 1.00 65.75 107 ARG A N 1
ATOM 869 C CA . ARG A 1 107 ? 11.376 8.853 -23.018 1.00 65.75 107 ARG A CA 1
ATOM 870 C C . ARG A 1 107 ? 11.918 8.848 -24.442 1.00 65.75 107 ARG A C 1
ATOM 872 O O . ARG A 1 107 ? 11.269 8.327 -25.347 1.00 65.75 107 ARG A O 1
ATOM 879 N N . GLU A 1 108 ? 13.121 9.373 -24.617 1.00 68.25 108 GLU A N 1
ATOM 880 C CA . GLU A 1 108 ? 13.847 9.259 -25.877 1.00 68.25 108 GLU A CA 1
ATOM 881 C C . GLU A 1 108 ? 14.332 7.816 -26.090 1.00 68.25 108 GLU A C 1
ATOM 883 O O . GLU A 1 108 ? 14.667 7.103 -25.141 1.00 68.25 108 GLU A O 1
ATOM 888 N N . ASN A 1 109 ? 14.403 7.373 -27.348 1.00 71.00 109 ASN A N 1
ATOM 889 C CA . ASN A 1 109 ? 14.814 6.004 -27.696 1.00 71.00 109 ASN A CA 1
ATOM 890 C C . ASN A 1 109 ? 16.246 5.649 -27.238 1.00 71.00 109 ASN A C 1
ATOM 892 O O . ASN A 1 109 ? 16.594 4.473 -27.184 1.00 71.00 109 ASN A O 1
ATOM 896 N N . ASN A 1 110 ? 17.073 6.648 -26.924 1.00 74.31 110 ASN A N 1
ATOM 897 C CA . ASN A 1 110 ? 18.460 6.514 -26.471 1.00 74.31 110 ASN A CA 1
ATOM 898 C C . ASN A 1 110 ? 18.618 6.565 -24.933 1.00 74.31 110 ASN A C 1
ATOM 900 O O . ASN A 1 110 ? 19.735 6.404 -24.442 1.00 74.31 110 ASN A O 1
ATOM 904 N N . ASP A 1 111 ? 17.549 6.795 -24.161 1.00 66.69 111 ASP A N 1
ATOM 905 C CA . ASP A 1 111 ? 17.644 6.918 -22.705 1.00 66.69 111 ASP A CA 1
ATOM 906 C C . ASP A 1 111 ? 17.876 5.539 -22.064 1.00 66.69 111 ASP A C 1
ATOM 908 O O . ASP A 1 111 ? 17.006 4.660 -22.091 1.00 66.69 111 ASP A O 1
ATOM 912 N N . ILE A 1 112 ? 19.042 5.374 -21.433 1.00 65.62 112 ILE A N 1
ATOM 913 C CA . ILE A 1 112 ? 19.512 4.156 -20.750 1.00 65.62 112 ILE A CA 1
ATOM 914 C C . ILE A 1 112 ? 19.358 4.196 -19.218 1.00 65.62 112 ILE A C 1
ATOM 916 O O . ILE A 1 112 ? 19.818 3.286 -18.529 1.00 65.62 112 ILE A O 1
ATOM 920 N N . SER A 1 113 ? 18.723 5.230 -18.658 1.00 63.97 113 SER A N 1
ATOM 921 C CA . SER A 1 113 ? 18.522 5.368 -17.211 1.00 63.97 113 SER A CA 1
ATOM 922 C C . SER A 1 113 ? 17.794 4.158 -16.612 1.00 63.97 113 SER A C 1
ATOM 924 O O . SER A 1 113 ? 16.834 3.626 -17.181 1.00 63.97 113 SER A O 1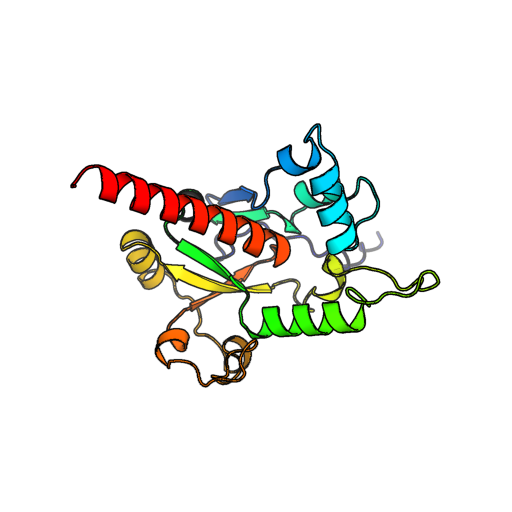
ATOM 926 N N . LEU A 1 114 ? 18.251 3.707 -15.443 1.00 60.50 114 LEU A N 1
ATOM 927 C CA . LEU A 1 114 ? 17.667 2.560 -14.756 1.00 60.50 114 LEU A CA 1
ATOM 928 C C . LEU A 1 114 ? 16.217 2.850 -14.360 1.00 60.50 114 LEU A C 1
ATOM 930 O O . LEU A 1 114 ? 15.931 3.747 -13.568 1.00 60.50 114 LEU A O 1
ATOM 934 N N . ARG A 1 115 ? 15.297 2.026 -14.858 1.00 64.19 115 ARG A N 1
ATOM 935 C CA . ARG A 1 115 ? 13.903 2.020 -14.417 1.00 64.19 115 ARG A CA 1
ATOM 936 C C . ARG A 1 115 ? 13.854 1.231 -13.125 1.00 64.19 115 ARG A C 1
ATOM 938 O O . ARG A 1 115 ? 13.973 0.017 -13.172 1.00 64.19 115 ARG A O 1
ATOM 945 N N . ARG A 1 116 ? 13.765 1.882 -11.968 1.00 65.62 116 ARG A N 1
ATOM 946 C CA . ARG A 1 116 ? 13.600 1.147 -10.704 1.00 65.62 116 ARG A CA 1
ATOM 947 C C . ARG A 1 116 ? 12.616 1.795 -9.726 1.00 65.62 116 ARG A C 1
ATOM 949 O O . ARG A 1 116 ? 13.013 2.046 -8.592 1.00 65.62 116 ARG A O 1
ATOM 956 N N . PRO A 1 117 ? 11.346 2.038 -10.106 1.00 64.69 117 PRO A N 1
ATOM 957 C CA . PRO A 1 117 ? 10.307 2.434 -9.153 1.00 64.69 117 PRO A CA 1
ATOM 958 C C . PRO A 1 117 ? 10.325 1.592 -7.871 1.00 64.69 117 PRO A C 1
ATOM 960 O O . PRO A 1 117 ? 10.306 2.146 -6.777 1.00 64.69 117 PRO A O 1
ATOM 963 N N . LEU A 1 118 ? 10.476 0.268 -8.009 1.00 72.12 118 LEU A N 1
ATOM 964 C CA . LEU A 1 118 ? 10.460 -0.666 -6.880 1.00 72.12 118 LEU A CA 1
ATOM 965 C C . LEU A 1 118 ? 11.596 -0.475 -5.867 1.00 72.12 118 LEU A C 1
ATOM 967 O O . LEU A 1 118 ? 11.411 -0.764 -4.689 1.00 72.12 118 LEU A O 1
ATOM 971 N N . THR A 1 119 ? 12.774 -0.015 -6.298 1.00 66.94 119 THR A N 1
ATOM 972 C CA . THR A 1 119 ? 13.899 0.220 -5.375 1.00 66.94 119 THR A CA 1
ATOM 973 C C . THR A 1 119 ? 14.055 1.690 -5.018 1.00 66.94 119 THR A C 1
ATOM 975 O O . THR A 1 119 ? 14.579 2.006 -3.958 1.00 66.94 119 THR A O 1
ATOM 978 N N . ALA A 1 120 ? 13.630 2.598 -5.894 1.00 71.19 120 ALA A N 1
ATOM 979 C CA . ALA A 1 120 ? 13.815 4.031 -5.713 1.00 71.19 120 ALA A CA 1
ATOM 980 C C . ALA A 1 120 ? 12.820 4.654 -4.732 1.00 71.19 120 ALA A C 1
ATOM 982 O O . ALA A 1 120 ? 13.093 5.727 -4.203 1.00 71.19 120 ALA A O 1
ATOM 983 N N . LEU A 1 121 ? 11.688 3.989 -4.492 1.00 79.50 121 LEU A N 1
ATOM 984 C CA . LEU A 1 121 ? 10.712 4.403 -3.488 1.00 79.50 121 LEU A CA 1
ATOM 985 C C . LEU A 1 121 ? 10.972 3.788 -2.112 1.00 79.50 121 LEU A C 1
ATOM 987 O O . LEU A 1 121 ? 10.236 4.096 -1.181 1.00 79.50 121 LEU A O 1
ATOM 991 N N . CYS A 1 122 ? 12.004 2.949 -1.965 1.00 83.06 122 CYS A N 1
ATOM 992 C CA . CYS A 1 122 ? 12.292 2.277 -0.705 1.00 83.06 122 CYS A CA 1
ATOM 993 C C . CYS A 1 122 ? 12.713 3.296 0.366 1.00 83.06 122 CYS A C 1
ATOM 995 O O . CYS A 1 122 ? 13.767 3.927 0.226 1.00 83.06 122 CYS A O 1
ATOM 997 N N . PRO A 1 123 ? 11.920 3.481 1.435 1.00 84.62 123 PRO A N 1
ATOM 998 C CA . PRO A 1 123 ? 12.289 4.392 2.503 1.00 84.62 123 PRO A CA 1
ATOM 999 C C . PRO A 1 123 ? 13.488 3.827 3.285 1.00 84.62 123 PRO A C 1
ATOM 1001 O O . PRO A 1 123 ? 13.668 2.608 3.331 1.00 84.62 123 PRO A O 1
ATOM 1004 N N . PRO A 1 124 ? 14.295 4.670 3.959 1.00 85.25 124 PRO A N 1
ATOM 1005 C CA . PRO A 1 124 ? 15.496 4.215 4.670 1.00 85.25 124 PRO A CA 1
ATOM 1006 C C . PRO A 1 124 ? 15.240 3.140 5.737 1.00 85.25 124 PRO A C 1
ATOM 1008 O O . PRO A 1 124 ? 16.122 2.342 6.037 1.00 85.25 124 PRO A O 1
ATOM 1011 N N . ASN A 1 125 ? 14.037 3.115 6.315 1.00 87.00 125 ASN A N 1
ATOM 1012 C CA . ASN A 1 125 ? 13.610 2.123 7.305 1.00 87.00 125 ASN A CA 1
ATOM 1013 C C . ASN A 1 125 ? 12.951 0.873 6.682 1.00 87.00 125 ASN A C 1
ATOM 1015 O O . ASN A 1 125 ? 12.564 -0.030 7.420 1.00 87.00 125 ASN A O 1
ATOM 1019 N N . GLY A 1 126 ? 12.781 0.828 5.357 1.00 88.00 126 GLY A N 1
ATOM 1020 C CA . GLY A 1 126 ? 12.108 -0.255 4.638 1.00 88.00 126 GLY A CA 1
ATOM 1021 C C . GLY A 1 126 ? 10.597 -0.360 4.884 1.00 88.00 126 GLY A C 1
ATOM 1022 O O . GLY A 1 126 ? 10.003 -1.372 4.516 1.00 88.00 126 GLY A O 1
ATOM 1023 N N . LEU A 1 127 ? 9.971 0.643 5.511 1.00 91.94 127 LEU A N 1
ATOM 1024 C CA . LEU A 1 127 ? 8.545 0.652 5.836 1.00 91.94 127 LEU A CA 1
ATOM 1025 C C . LEU A 1 127 ? 7.816 1.801 5.141 1.00 91.94 127 LEU A C 1
ATOM 1027 O O . LEU A 1 127 ? 8.070 2.977 5.399 1.00 91.94 127 LEU A O 1
ATOM 1031 N N . TYR A 1 128 ? 6.858 1.444 4.296 1.00 93.94 128 TYR A N 1
ATOM 1032 C CA . TYR A 1 128 ? 5.963 2.388 3.642 1.00 93.94 128 TYR A CA 1
ATOM 1033 C C . TYR A 1 128 ? 4.794 2.730 4.561 1.00 93.94 128 TYR A C 1
ATOM 1035 O O . TYR A 1 128 ? 4.379 1.914 5.387 1.00 93.94 128 TYR A O 1
ATOM 1043 N N . ARG A 1 129 ? 4.243 3.934 4.399 1.00 95.88 129 ARG A N 1
ATOM 1044 C CA . ARG A 1 129 ? 3.136 4.444 5.211 1.00 95.88 129 ARG A CA 1
ATOM 1045 C C . ARG A 1 129 ? 1.837 4.395 4.417 1.00 95.88 129 ARG A C 1
ATOM 1047 O O . ARG A 1 129 ? 1.765 4.888 3.291 1.00 95.88 129 ARG A O 1
ATOM 1054 N N . TYR A 1 130 ? 0.802 3.841 5.034 1.00 97.62 130 TYR A N 1
ATOM 1055 C CA . TYR A 1 130 ? -0.517 3.655 4.440 1.00 97.62 130 TYR A CA 1
ATOM 1056 C C . TYR A 1 130 ? -1.605 4.198 5.354 1.00 97.62 130 TYR A C 1
ATOM 1058 O O . TYR A 1 130 ? -1.527 4.041 6.570 1.00 97.62 130 TYR A O 1
ATOM 1066 N N . VAL A 1 131 ? -2.647 4.795 4.784 1.00 97.38 131 VAL A N 1
ATOM 1067 C CA . VAL A 1 131 ? -3.868 5.110 5.525 1.00 97.38 131 VAL A CA 1
ATOM 1068 C C . VAL A 1 131 ? -4.762 3.875 5.609 1.00 97.38 131 VAL A C 1
ATOM 1070 O O . VAL A 1 131 ? -5.024 3.210 4.610 1.00 97.38 131 VAL A O 1
ATOM 1073 N N . TYR A 1 132 ? -5.237 3.578 6.816 1.00 97.62 132 TYR A N 1
ATOM 1074 C CA . TYR A 1 132 ? -6.249 2.564 7.084 1.00 97.62 132 TYR A CA 1
ATOM 1075 C C . TYR A 1 132 ? -7.636 3.175 6.874 1.00 97.62 132 TYR A C 1
ATOM 1077 O O . TYR A 1 132 ? -8.040 4.076 7.621 1.00 97.62 132 TYR A O 1
ATOM 1085 N N . ILE A 1 133 ? -8.371 2.672 5.882 1.00 96.88 133 ILE A N 1
ATOM 1086 C CA . ILE A 1 133 ? -9.714 3.151 5.541 1.00 96.88 133 ILE A CA 1
ATOM 1087 C C . ILE A 1 133 ? -10.720 2.032 5.844 1.00 96.88 133 ILE A C 1
ATOM 1089 O O . ILE A 1 133 ? -10.801 1.066 5.081 1.00 96.88 133 ILE A O 1
ATOM 1093 N N . PRO A 1 134 ? -11.488 2.131 6.946 1.00 96.56 134 PRO A N 1
ATOM 1094 C CA . PRO A 1 134 ? -12.527 1.157 7.249 1.00 96.56 134 PRO A CA 1
ATOM 1095 C C . PRO A 1 134 ? -13.715 1.339 6.301 1.00 96.56 134 PRO A C 1
ATOM 1097 O O . PRO A 1 134 ? -14.280 2.435 6.218 1.00 96.56 134 PRO A O 1
ATOM 1100 N N . LEU A 1 135 ? -14.120 0.260 5.632 1.00 95.38 135 LEU A N 1
ATOM 1101 C CA . LEU A 1 135 ? -15.296 0.244 4.758 1.00 95.38 135 LEU A C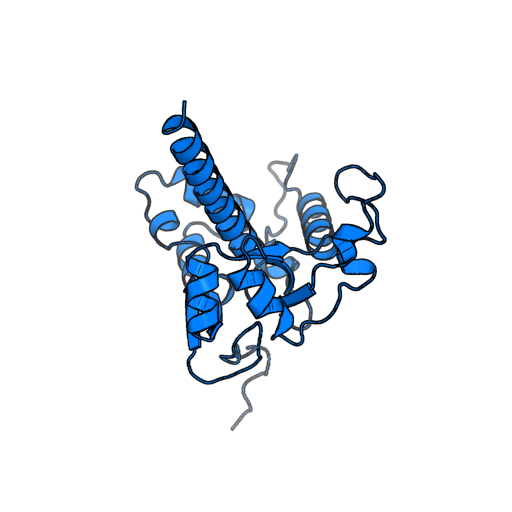A 1
ATOM 1102 C C . LEU A 1 135 ? -16.545 -0.237 5.506 1.00 95.38 135 LEU A C 1
ATOM 1104 O O . LEU A 1 135 ? -17.653 0.192 5.188 1.00 95.38 135 LEU A O 1
ATOM 1108 N N . THR A 1 136 ? -16.368 -1.038 6.558 1.00 95.75 136 THR A N 1
ATOM 1109 C CA . THR A 1 136 ? -17.462 -1.601 7.362 1.00 95.75 136 THR A CA 1
ATOM 1110 C C . THR A 1 136 ? -17.337 -1.280 8.850 1.00 95.75 136 THR A C 1
ATOM 1112 O O . THR A 1 136 ? -16.299 -0.824 9.341 1.00 95.75 136 THR A O 1
ATOM 1115 N N . ASP A 1 137 ? -18.403 -1.543 9.606 1.00 96.75 137 ASP A N 1
ATOM 1116 C CA . ASP A 1 137 ? -18.416 -1.327 11.055 1.00 96.75 137 ASP A CA 1
ATOM 1117 C C . ASP A 1 137 ? -17.520 -2.315 11.806 1.00 96.75 137 ASP A C 1
ATOM 1119 O O . ASP A 1 137 ? -16.934 -1.956 12.828 1.00 96.75 137 ASP A O 1
ATOM 1123 N N . ALA A 1 138 ? -17.332 -3.528 11.272 1.00 96.50 138 ALA A N 1
ATOM 1124 C CA . ALA A 1 138 ? -16.366 -4.483 11.805 1.00 96.50 138 ALA A CA 1
ATOM 1125 C C . ALA A 1 138 ? -14.940 -3.914 11.733 1.00 96.50 138 ALA A C 1
ATOM 1127 O O . ALA A 1 138 ? -14.210 -3.940 12.726 1.00 96.50 138 ALA A O 1
ATOM 1128 N N . ALA A 1 139 ? -14.572 -3.315 10.596 1.00 96.38 139 ALA A N 1
ATOM 1129 C CA . ALA A 1 139 ? -13.292 -2.635 10.437 1.00 96.38 139 ALA A CA 1
ATOM 1130 C C . ALA A 1 139 ? -13.169 -1.363 11.292 1.00 96.38 139 ALA A C 1
ATOM 1132 O O . ALA A 1 139 ? -12.108 -1.117 11.864 1.00 96.38 139 ALA A O 1
ATOM 1133 N N . ARG A 1 140 ? -14.238 -0.566 11.449 1.00 95.94 140 ARG A N 1
ATOM 1134 C CA . ARG A 1 140 ? -14.230 0.585 12.379 1.00 95.94 140 ARG A CA 1
ATOM 1135 C C . ARG A 1 140 ? -14.017 0.140 13.825 1.00 95.94 140 ARG A C 1
ATOM 1137 O O . ARG A 1 140 ? -13.224 0.747 14.543 1.00 95.94 140 ARG A O 1
ATOM 1144 N N . LYS A 1 141 ? -14.692 -0.932 14.249 1.00 96.19 141 LYS A N 1
ATOM 1145 C CA . LYS A 1 141 ? -14.532 -1.512 15.588 1.00 96.19 141 LYS A CA 1
ATOM 1146 C C . LYS A 1 141 ? -13.106 -2.010 15.798 1.00 96.19 141 LYS A C 1
ATOM 1148 O O . LYS A 1 141 ? -12.520 -1.704 16.832 1.00 96.19 141 LYS A O 1
ATOM 1153 N N . LEU A 1 142 ? -12.540 -2.712 14.811 1.00 95.31 142 LEU A N 1
ATOM 1154 C CA . LEU A 1 142 ? -11.137 -3.116 14.839 1.00 95.31 142 LEU A CA 1
ATOM 1155 C C . LEU A 1 142 ? -10.226 -1.887 14.961 1.00 95.31 142 LEU A C 1
ATOM 1157 O O . LEU A 1 142 ? -9.402 -1.846 15.865 1.00 95.31 142 LEU A O 1
ATOM 1161 N N . GLN A 1 143 ? -10.403 -0.854 14.132 1.00 94.12 143 GLN A N 1
ATOM 1162 C CA . GLN A 1 143 ? -9.607 0.377 14.210 1.00 94.12 143 GLN A CA 1
ATOM 1163 C C . GLN A 1 143 ? -9.639 1.009 15.610 1.00 94.12 143 GLN A C 1
ATOM 1165 O O . GLN A 1 143 ? -8.603 1.466 16.077 1.00 94.12 143 GLN A O 1
ATOM 1170 N N . GLY A 1 144 ? -10.790 1.007 16.292 1.00 92.81 144 GLY A N 1
ATOM 1171 C CA . GLY A 1 144 ? -10.911 1.511 17.665 1.00 92.81 144 GLY A CA 1
ATOM 1172 C C . GLY A 1 144 ? -10.173 0.672 18.718 1.00 92.81 144 GLY A C 1
ATOM 1173 O O . GLY A 1 144 ? -9.815 1.193 19.771 1.00 92.81 144 GLY A O 1
ATOM 1174 N N . GLN A 1 145 ? -9.928 -0.612 18.442 1.00 94.12 145 GLN A N 1
ATOM 1175 C CA . GLN A 1 145 ? -9.133 -1.507 19.293 1.00 94.12 145 GLN A CA 1
ATOM 1176 C C . GLN A 1 145 ? -7.631 -1.406 19.004 1.00 94.12 145 GLN A C 1
ATOM 1178 O O . GLN A 1 145 ? -6.806 -1.742 19.854 1.00 94.12 145 GLN A O 1
ATOM 1183 N N . LEU A 1 146 ? -7.269 -0.970 17.798 1.00 91.69 146 LEU A N 1
ATOM 1184 C CA . LEU A 1 146 ? -5.888 -0.817 17.375 1.00 91.69 146 LEU A CA 1
ATOM 1185 C C . LEU A 1 146 ? -5.340 0.545 17.819 1.00 91.69 146 LEU A C 1
ATOM 1187 O O . LEU A 1 146 ? -5.935 1.591 17.577 1.00 91.69 146 LEU A O 1
ATOM 1191 N N . GLN A 1 147 ? -4.144 0.555 18.403 1.00 90.19 147 GLN A N 1
ATOM 1192 C CA . GLN A 1 147 ? -3.446 1.785 18.795 1.00 90.19 147 GLN A CA 1
ATOM 1193 C C . GLN A 1 147 ? -2.695 2.413 17.608 1.00 90.19 147 GLN A C 1
ATOM 1195 O O . GLN A 1 147 ? -1.497 2.679 17.680 1.00 90.19 147 GLN A O 1
ATOM 1200 N N . LEU A 1 148 ? -3.383 2.612 16.480 1.00 93.75 148 LEU A N 1
ATOM 1201 C CA . LEU A 1 148 ? -2.758 3.163 15.277 1.00 93.75 148 LEU A CA 1
ATOM 1202 C C . LEU A 1 148 ? -2.467 4.662 15.418 1.00 93.75 148 LEU A C 1
ATOM 1204 O O . LEU A 1 148 ? -3.291 5.445 15.907 1.00 93.75 148 LEU A O 1
ATOM 1208 N N . GLY A 1 149 ? -1.303 5.071 14.916 1.00 93.62 149 GLY A N 1
ATOM 1209 C CA . GLY A 1 149 ? -0.882 6.468 14.913 1.00 93.62 149 GLY A CA 1
ATOM 1210 C C . GLY A 1 149 ? -1.768 7.352 14.021 1.00 93.62 149 GLY A C 1
ATOM 1211 O O . GLY A 1 149 ? -2.384 6.868 13.064 1.00 93.62 149 GLY A O 1
ATOM 1212 N N . PRO A 1 150 ? -1.874 8.660 14.315 1.00 95.38 150 PRO A N 1
ATOM 1213 C CA . PRO A 1 150 ? -2.491 9.615 13.401 1.00 95.38 150 PRO A CA 1
ATOM 1214 C C . PRO A 1 150 ? -1.619 9.836 12.154 1.00 95.38 150 PRO A C 1
ATOM 1216 O O . PRO A 1 150 ? -0.425 9.530 12.146 1.00 95.38 150 PRO A O 1
ATOM 1219 N N . GLN A 1 151 ? -2.207 10.428 11.115 1.00 95.62 151 GLN A N 1
ATOM 1220 C CA . GLN A 1 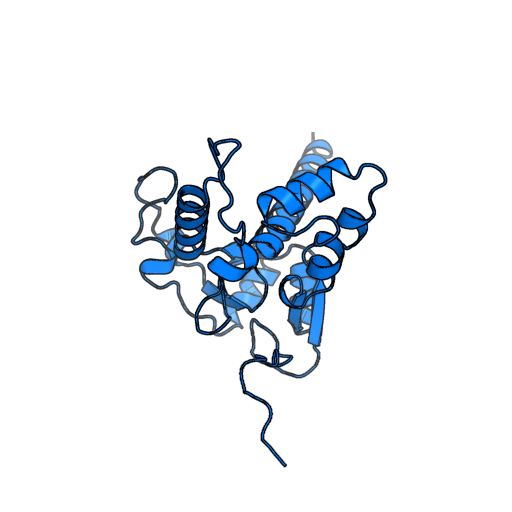151 ? -1.438 10.991 10.004 1.00 95.62 151 GLN A CA 1
ATOM 1221 C C . GLN A 1 151 ? -0.571 12.164 10.483 1.00 95.62 151 GLN A C 1
ATOM 1223 O O . GLN A 1 151 ? -1.041 13.037 11.217 1.00 95.62 151 GLN A O 1
ATOM 1228 N N . SER A 1 152 ? 0.686 12.191 10.043 1.00 94.75 152 SER A N 1
ATOM 1229 C CA . SER A 1 152 ? 1.555 13.366 10.141 1.00 94.75 152 SER A CA 1
ATOM 1230 C C . SER A 1 152 ? 1.109 14.451 9.158 1.00 94.75 152 SER A C 1
ATOM 1232 O O . SER A 1 152 ? 0.319 14.188 8.252 1.00 94.75 152 SER A O 1
ATOM 1234 N N . GLU A 1 153 ? 1.646 15.668 9.296 1.00 93.31 153 GLU A N 1
ATOM 1235 C CA . GLU A 1 153 ? 1.374 16.759 8.351 1.00 93.31 153 GLU A CA 1
ATOM 1236 C C . GLU A 1 153 ? 1.794 16.433 6.909 1.00 93.31 153 GLU A C 1
ATOM 1238 O O . GLU A 1 153 ? 1.182 16.908 5.954 1.00 93.31 153 GLU A O 1
ATOM 1243 N N . GLU A 1 154 ? 2.808 15.589 6.741 1.00 92.75 154 GLU A N 1
ATOM 1244 C CA . GLU A 1 154 ? 3.276 15.166 5.427 1.00 92.75 154 GLU A CA 1
ATOM 1245 C C . GLU A 1 154 ? 2.375 14.094 4.810 1.00 92.75 154 GLU A C 1
ATOM 1247 O O . GLU A 1 154 ? 2.064 14.176 3.623 1.00 92.75 154 GLU A O 1
ATOM 1252 N N . ASP A 1 155 ? 1.886 13.135 5.607 1.00 94.12 155 ASP A N 1
ATOM 1253 C CA . ASP A 1 155 ? 1.032 12.042 5.115 1.00 94.12 155 ASP A CA 1
ATOM 1254 C C . ASP A 1 155 ? -0.214 12.563 4.392 1.00 94.12 155 ASP A C 1
ATOM 1256 O O . ASP A 1 155 ? -0.620 12.012 3.371 1.00 94.12 155 ASP A O 1
ATOM 1260 N N . TRP A 1 156 ? -0.797 13.652 4.894 1.00 92.75 156 TRP A N 1
ATOM 1261 C CA . TRP A 1 156 ? -1.964 14.298 4.293 1.00 92.75 156 TRP A CA 1
ATOM 1262 C C . TRP A 1 156 ? -1.604 15.528 3.434 1.00 92.75 156 TRP A C 1
ATOM 1264 O O . TRP A 1 156 ? -2.464 16.365 3.160 1.00 92.75 156 TRP A O 1
ATOM 1274 N N . ASN A 1 157 ? -0.337 15.665 3.025 1.00 93.62 157 ASN A N 1
ATOM 1275 C CA . ASN A 1 157 ? 0.172 16.743 2.170 1.00 93.62 157 ASN A CA 1
ATOM 1276 C C . ASN A 1 157 ? -0.263 18.151 2.630 1.00 93.62 157 ASN A C 1
ATOM 1278 O O . ASN A 1 157 ? -0.740 18.968 1.837 1.00 93.62 157 ASN A O 1
ATOM 1282 N N . ARG A 1 158 ? -0.176 18.415 3.943 1.00 92.25 158 ARG A N 1
ATOM 1283 C CA . ARG A 1 158 ? -0.559 19.688 4.587 1.00 92.25 158 ARG A CA 1
ATOM 1284 C C . ARG A 1 158 ? -1.973 20.170 4.220 1.00 92.25 158 ARG A C 1
ATOM 1286 O O . ARG A 1 158 ? -2.248 21.369 4.192 1.00 92.25 158 ARG A O 1
ATOM 1293 N N . GLY A 1 159 ? -2.873 19.241 3.898 1.00 91.31 159 GLY A N 1
ATOM 1294 C CA . GLY A 1 159 ? -4.257 19.537 3.535 1.00 91.31 159 GLY A CA 1
ATOM 1295 C C . GLY A 1 159 ? -4.488 19.964 2.098 1.00 91.31 159 GLY A C 1
ATOM 1296 O O . GLY A 1 159 ? -5.571 20.466 1.798 1.00 91.31 159 GLY A O 1
ATOM 1297 N N . ILE A 1 160 ? -3.522 19.743 1.210 1.00 94.19 160 ILE A N 1
ATOM 1298 C CA . ILE A 1 160 ? -3.642 20.026 -0.218 1.00 94.19 160 ILE A CA 1
ATOM 1299 C C . ILE A 1 160 ? -3.719 18.712 -0.993 1.00 94.19 160 ILE A C 1
ATOM 1301 O O . ILE A 1 160 ? -2.865 17.840 -0.864 1.00 94.19 160 ILE A O 1
ATOM 1305 N N . HIS A 1 161 ? -4.744 18.557 -1.825 1.00 91.31 161 HIS A N 1
ATOM 1306 C CA . HIS A 1 161 ? -4.906 17.362 -2.640 1.00 91.31 161 HIS A CA 1
ATOM 1307 C C . HIS A 1 161 ? -3.800 17.304 -3.706 1.00 91.31 161 HIS A C 1
ATOM 1309 O O . HIS A 1 161 ? -3.723 18.217 -4.536 1.00 91.31 161 HIS A O 1
ATOM 1315 N N . PRO A 1 162 ? -2.981 16.240 -3.755 1.00 89.94 162 PRO A N 1
ATOM 1316 C CA . PRO A 1 162 ? -1.757 16.234 -4.557 1.00 89.94 162 PRO A CA 1
ATOM 1317 C C . PRO A 1 162 ? -2.007 16.334 -6.066 1.00 89.94 162 PRO A C 1
ATOM 1319 O O . PRO A 1 162 ? -1.209 16.923 -6.783 1.00 89.94 162 PRO A O 1
ATOM 1322 N N . ALA A 1 163 ? -3.135 15.812 -6.560 1.00 88.31 163 ALA A N 1
ATOM 1323 C CA . ALA A 1 163 ? -3.455 15.869 -7.990 1.00 88.31 163 ALA A CA 1
ATOM 1324 C C . ALA A 1 163 ? -4.183 17.150 -8.435 1.00 88.31 163 ALA A C 1
ATOM 1326 O O . ALA A 1 163 ? -4.178 17.467 -9.617 1.00 88.31 163 ALA A O 1
ATOM 1327 N N . THR A 1 164 ? -4.856 17.868 -7.526 1.00 91.62 164 THR A N 1
ATOM 1328 C CA . THR A 1 164 ? -5.748 18.986 -7.910 1.00 91.62 164 THR A CA 1
ATOM 1329 C C . THR A 1 164 ? -5.340 20.324 -7.307 1.00 91.62 164 THR A C 1
ATOM 1331 O O . THR A 1 164 ? -5.911 21.347 -7.675 1.00 91.62 164 THR A O 1
ATOM 1334 N N . GLY A 1 165 ? -4.412 20.336 -6.344 1.00 92.69 165 GLY A N 1
ATOM 1335 C CA . GLY A 1 165 ? -4.016 21.537 -5.606 1.00 92.69 165 GLY A CA 1
ATOM 1336 C C . GLY A 1 165 ? -5.111 22.104 -4.695 1.00 92.69 165 GLY A C 1
ATOM 1337 O O . GLY A 1 165 ? -4.920 23.146 -4.074 1.00 92.69 165 GLY A O 1
ATOM 1338 N N . ARG A 1 166 ? -6.275 21.447 -4.596 1.00 95.25 166 ARG A N 1
ATOM 1339 C CA . ARG A 1 166 ? -7.408 21.939 -3.805 1.00 95.25 166 ARG A CA 1
ATOM 1340 C C . ARG A 1 166 ? -7.248 21.598 -2.332 1.00 95.25 166 ARG A C 1
ATOM 1342 O O . ARG A 1 166 ? -6.730 20.540 -1.981 1.00 95.25 166 ARG A O 1
ATOM 1349 N N . LYS A 1 167 ? -7.781 22.464 -1.469 1.00 95.12 167 LYS A N 1
ATOM 1350 C CA . LYS A 1 167 ? -7.864 22.195 -0.033 1.00 95.12 167 LYS A CA 1
ATOM 1351 C C . LYS A 1 167 ? -8.745 20.974 0.232 1.00 95.12 167 LYS A C 1
ATOM 1353 O O . LYS A 1 167 ? -9.850 20.857 -0.299 1.00 95.12 167 LYS A O 1
ATOM 1358 N N . MET A 1 168 ? -8.252 20.082 1.073 1.00 91.06 168 MET A N 1
ATOM 1359 C CA . MET A 1 168 ? -8.937 18.864 1.472 1.00 91.06 168 MET A CA 1
ATOM 1360 C C . MET A 1 168 ? -9.861 19.092 2.663 1.00 91.06 168 MET A C 1
ATOM 1362 O O . MET A 1 168 ? -9.653 19.987 3.484 1.00 91.06 168 MET A O 1
ATOM 1366 N N . LYS A 1 169 ? -10.888 18.246 2.774 1.00 90.31 169 LYS A N 1
ATOM 1367 C CA . LYS A 1 169 ? -11.744 18.213 3.962 1.00 90.31 169 LYS A CA 1
ATOM 1368 C C . LYS A 1 169 ? -10.930 17.714 5.156 1.00 90.31 169 LYS A C 1
ATOM 1370 O O . LYS A 1 169 ? -10.252 16.694 5.058 1.00 90.31 169 LYS A O 1
ATOM 1375 N N . ASN A 1 170 ? -11.078 18.374 6.305 1.00 86.81 170 ASN A N 1
ATOM 1376 C CA . ASN A 1 170 ? -10.392 17.985 7.544 1.00 86.81 170 ASN A CA 1
ATOM 1377 C C . ASN A 1 170 ? -10.723 16.554 7.994 1.00 86.81 170 ASN A C 1
ATOM 1379 O O . ASN A 1 170 ? -9.911 15.930 8.669 1.00 86.81 170 ASN A O 1
ATOM 1383 N N . SER A 1 171 ? -11.876 16.010 7.586 1.00 87.94 171 SER A N 1
ATOM 1384 C CA . SER A 1 171 ? -12.260 14.623 7.867 1.00 87.94 171 SER A CA 1
ATOM 1385 C C . SER A 1 171 ? -11.247 13.606 7.341 1.00 87.94 171 SER A C 1
ATOM 1387 O O . SER A 1 171 ? -11.130 12.532 7.907 1.00 87.94 171 SER A O 1
ATOM 1389 N N . ILE A 1 172 ? -10.465 13.926 6.306 1.00 86.81 172 ILE A N 1
ATOM 1390 C CA . ILE A 1 172 ? -9.433 13.017 5.780 1.00 86.81 172 ILE A CA 1
ATOM 1391 C C . ILE A 1 172 ? -8.318 12.783 6.812 1.00 86.81 172 ILE A C 1
ATOM 1393 O O . ILE A 1 172 ? -7.762 11.689 6.871 1.00 86.81 172 ILE A O 1
ATOM 1397 N N . LYS A 1 173 ? -8.047 13.757 7.694 1.00 88.44 173 LYS A N 1
ATOM 1398 C CA . LYS A 1 173 ? -7.028 13.651 8.752 1.00 88.44 173 LYS A CA 1
ATOM 1399 C C . LYS A 1 173 ? -7.381 12.612 9.827 1.00 88.44 173 LYS A C 1
ATOM 1401 O O . LYS A 1 173 ? -6.513 12.212 10.595 1.00 88.44 173 LYS A O 1
ATOM 1406 N N . GLN A 1 174 ? -8.637 12.157 9.879 1.00 91.00 174 GLN A N 1
ATOM 1407 C CA . GLN A 1 174 ? -9.090 11.180 10.872 1.00 91.00 174 GLN A CA 1
ATOM 1408 C C . GLN A 1 174 ? -8.578 9.759 10.604 1.00 91.00 174 GLN A C 1
ATOM 1410 O O . GLN A 1 174 ? -8.559 8.940 11.525 1.00 91.00 174 GLN A O 1
ATOM 1415 N N . TYR A 1 175 ? -8.176 9.448 9.363 1.00 94.00 175 TYR A N 1
ATOM 1416 C CA . TYR A 1 175 ? -7.646 8.126 9.045 1.00 94.00 175 TYR A CA 1
ATOM 1417 C C . TYR A 1 175 ? -6.325 7.885 9.768 1.00 94.00 175 TYR A C 1
ATOM 1419 O O . TYR A 1 175 ? -5.494 8.787 9.918 1.00 94.00 175 TYR A O 1
ATOM 1427 N N . ARG A 1 176 ? -6.159 6.646 10.226 1.00 96.19 176 ARG A N 1
ATOM 1428 C CA . ARG A 1 176 ? -4.983 6.195 10.965 1.00 96.19 176 ARG A CA 1
ATOM 1429 C C . ARG A 1 176 ? -3.937 5.630 10.021 1.00 96.19 176 ARG A C 1
ATOM 1431 O O . ARG A 1 176 ? -4.285 5.173 8.936 1.00 96.19 176 ARG A O 1
ATOM 1438 N N . VAL A 1 177 ? -2.678 5.653 10.444 1.00 97.00 177 VAL A N 1
ATOM 1439 C CA . VAL A 1 177 ? -1.556 5.182 9.630 1.00 97.00 177 VAL A CA 1
ATOM 1440 C C . VAL A 1 177 ? -1.098 3.796 10.069 1.00 97.00 177 VAL A C 1
ATOM 1442 O O . VAL A 1 177 ? -1.018 3.501 11.261 1.00 97.00 177 VAL A O 1
ATOM 1445 N N . VAL A 1 178 ? -0.779 2.971 9.078 1.00 96.31 178 VAL A N 1
ATOM 1446 C CA . VAL A 1 178 ? -0.124 1.670 9.197 1.00 96.31 178 VAL A CA 1
ATOM 1447 C C . VAL A 1 178 ? 1.215 1.745 8.474 1.00 96.31 178 VAL A C 1
ATOM 1449 O O . VAL A 1 178 ? 1.306 2.315 7.386 1.00 96.31 178 VAL A O 1
ATOM 1452 N N . GLU A 1 179 ? 2.247 1.157 9.069 1.00 95.25 179 GLU A N 1
ATOM 1453 C CA . GLU A 1 179 ? 3.554 0.998 8.438 1.00 95.25 179 GLU A CA 1
ATOM 1454 C C . GLU A 1 179 ? 3.728 -0.452 8.000 1.00 95.25 179 GLU A C 1
ATOM 1456 O O . GLU A 1 179 ? 3.594 -1.370 8.809 1.00 95.25 179 GLU A O 1
ATOM 1461 N N . ALA A 1 180 ? 4.006 -0.676 6.717 1.00 94.31 180 ALA A N 1
ATOM 1462 C CA . ALA A 1 180 ? 4.142 -2.021 6.176 1.00 94.31 180 ALA A CA 1
ATOM 1463 C C . ALA A 1 180 ? 5.314 -2.126 5.190 1.00 94.31 180 ALA A C 1
ATOM 1465 O O . ALA A 1 180 ? 5.600 -1.172 4.464 1.00 94.31 180 ALA A O 1
ATOM 1466 N N . PRO A 1 181 ? 5.979 -3.295 5.130 1.00 92.62 181 PRO A N 1
ATOM 1467 C CA . PRO A 1 181 ? 7.049 -3.554 4.168 1.00 92.62 181 PRO A CA 1
ATOM 1468 C C . PRO A 1 181 ? 6.544 -3.750 2.733 1.00 92.62 181 PRO A C 1
ATOM 1470 O O . PRO A 1 181 ? 7.324 -3.639 1.787 1.00 92.62 181 PRO A O 1
ATOM 1473 N N . ALA A 1 182 ? 5.255 -4.068 2.571 1.00 94.00 182 ALA A N 1
ATOM 1474 C CA . ALA A 1 182 ? 4.632 -4.245 1.269 1.00 94.00 182 ALA A CA 1
ATOM 1475 C C . ALA A 1 182 ? 4.806 -2.978 0.429 1.00 94.00 182 ALA A C 1
ATOM 1477 O O . ALA A 1 182 ? 4.636 -1.868 0.935 1.00 94.00 182 ALA A O 1
ATOM 1478 N N . HIS A 1 183 ? 5.151 -3.142 -0.843 1.00 93.69 183 HIS A N 1
ATOM 1479 C CA . HIS A 1 183 ? 5.435 -2.033 -1.740 1.00 93.69 183 HIS A CA 1
ATOM 1480 C C . HIS A 1 183 ? 4.131 -1.341 -2.195 1.00 93.69 183 HIS A C 1
ATOM 1482 O O . HIS A 1 183 ? 3.135 -2.032 -2.437 1.00 93.69 183 HIS A O 1
ATOM 1488 N N . PRO A 1 184 ? 4.123 -0.005 -2.399 1.00 93.50 184 PRO A N 1
ATOM 1489 C CA . PRO A 1 184 ? 2.914 0.741 -2.758 1.00 93.50 184 PRO A CA 1
ATOM 1490 C C . PRO A 1 184 ? 2.205 0.234 -4.012 1.00 93.50 184 PRO A C 1
ATOM 1492 O O . PRO A 1 184 ? 0.985 0.254 -4.074 1.00 93.50 184 PRO A O 1
ATOM 1495 N N . VAL A 1 185 ? 2.952 -0.265 -4.997 1.00 90.69 185 VAL A N 1
ATOM 1496 C CA . VAL A 1 185 ? 2.394 -0.896 -6.209 1.00 90.69 185 VAL A CA 1
ATOM 1497 C C . VAL A 1 185 ? 1.461 -2.067 -5.876 1.00 90.69 185 VAL A C 1
ATOM 1499 O O . VAL A 1 185 ? 0.358 -2.142 -6.419 1.00 90.69 185 VAL A O 1
ATOM 1502 N N . SER A 1 186 ? 1.877 -2.953 -4.970 1.00 93.81 186 SER A N 1
ATOM 1503 C CA . SER A 1 186 ? 1.081 -4.107 -4.553 1.00 93.81 186 SER A CA 1
ATOM 1504 C C . SER A 1 186 ? -0.154 -3.675 -3.780 1.00 93.81 186 SER A C 1
ATOM 1506 O O . SER A 1 186 ? -1.256 -4.120 -4.085 1.00 93.81 186 SER A O 1
ATOM 1508 N N . VAL A 1 187 ? 0.020 -2.744 -2.836 1.00 95.88 187 VAL A N 1
ATOM 1509 C CA . VAL A 1 187 ? -1.086 -2.203 -2.035 1.00 95.88 187 VAL A CA 1
ATOM 1510 C C . VAL A 1 187 ? -2.112 -1.493 -2.919 1.00 95.88 187 VAL A C 1
ATOM 1512 O O . VAL A 1 187 ? -3.306 -1.725 -2.774 1.00 95.88 187 VAL A O 1
ATOM 1515 N N . CYS A 1 188 ? -1.674 -0.679 -3.883 1.00 94.25 188 CYS A N 1
ATOM 1516 C CA . CYS A 1 188 ? -2.570 -0.024 -4.836 1.00 94.25 188 CYS A CA 1
ATOM 1517 C C . CYS A 1 188 ? -3.331 -1.025 -5.709 1.00 94.25 188 CYS A C 1
ATOM 1519 O O . CYS A 1 188 ? -4.516 -0.821 -5.963 1.00 94.25 188 CYS A O 1
ATOM 1521 N N . SER A 1 189 ? -2.665 -2.086 -6.172 1.00 93.00 189 SER A N 1
ATOM 1522 C CA . SER A 1 189 ? -3.301 -3.112 -7.007 1.00 93.00 189 SER A CA 1
ATOM 1523 C C . SER A 1 189 ? -4.413 -3.831 -6.239 1.00 93.00 189 SER A C 1
ATOM 1525 O O . SER A 1 189 ? -5.541 -3.914 -6.723 1.00 93.00 189 SER A O 1
ATOM 1527 N N . ASP A 1 190 ? -4.125 -4.263 -5.010 1.00 95.44 190 ASP A N 1
ATOM 1528 C CA . ASP A 1 190 ? -5.094 -4.907 -4.116 1.00 95.44 190 ASP A CA 1
ATOM 1529 C C . ASP A 1 190 ? -6.243 -3.963 -3.712 1.00 95.44 190 ASP A C 1
ATOM 1531 O O . ASP A 1 190 ? -7.416 -4.349 -3.715 1.00 95.44 190 ASP A O 1
ATOM 1535 N N . MET A 1 191 ? -5.935 -2.689 -3.446 1.00 96.31 191 MET A N 1
ATOM 1536 C CA . MET A 1 191 ? -6.929 -1.654 -3.160 1.00 96.31 191 MET A CA 1
ATOM 1537 C C . MET A 1 191 ? -7.921 -1.487 -4.317 1.00 96.31 191 MET A C 1
ATOM 1539 O O . MET A 1 191 ? -9.129 -1.489 -4.084 1.00 96.31 191 MET A O 1
ATOM 1543 N N . ILE A 1 192 ? -7.434 -1.353 -5.556 1.00 93.88 192 ILE A N 1
ATOM 1544 C CA . ILE A 1 192 ? -8.288 -1.191 -6.745 1.00 93.88 192 ILE A CA 1
ATOM 1545 C C . ILE A 1 192 ? -9.161 -2.433 -6.945 1.00 93.88 192 ILE A C 1
ATOM 1547 O O . ILE A 1 192 ? -10.371 -2.304 -7.117 1.00 93.88 192 ILE A O 1
ATOM 1551 N N . GLN A 1 193 ? -8.581 -3.635 -6.854 1.00 92.31 193 GLN A N 1
ATOM 1552 C CA . GLN A 1 193 ? -9.348 -4.882 -6.958 1.00 92.31 193 GLN A CA 1
ATOM 1553 C C . GLN A 1 193 ? -10.428 -4.982 -5.876 1.00 92.31 193 GLN A C 1
ATOM 1555 O O . GLN A 1 193 ? -11.539 -5.443 -6.131 1.00 92.31 193 GLN A O 1
ATOM 1560 N N . THR A 1 194 ? -10.130 -4.540 -4.657 1.00 94.12 194 THR A N 1
ATOM 1561 C CA . THR A 1 194 ? -11.096 -4.535 -3.556 1.00 94.12 194 THR A CA 1
ATOM 1562 C C . THR A 1 194 ? -12.227 -3.540 -3.788 1.00 94.12 194 THR A C 1
ATOM 1564 O O . THR A 1 194 ? -13.387 -3.909 -3.623 1.00 94.12 194 THR A O 1
ATOM 1567 N N . LEU A 1 195 ? -11.921 -2.316 -4.222 1.00 93.19 195 LEU A N 1
ATOM 1568 C CA . LEU A 1 195 ? -12.940 -1.308 -4.523 1.00 93.19 195 LEU A CA 1
ATOM 1569 C C . LEU A 1 195 ? -13.867 -1.751 -5.662 1.00 93.19 195 LEU A C 1
ATOM 1571 O O . LEU A 1 195 ? -15.081 -1.638 -5.512 1.00 93.19 195 LEU A O 1
ATOM 1575 N N . ASN A 1 196 ? -13.319 -2.340 -6.731 1.00 91.50 196 ASN A N 1
ATOM 1576 C CA . ASN A 1 196 ? -14.116 -2.868 -7.842 1.00 91.50 196 ASN A CA 1
ATOM 1577 C C . ASN A 1 196 ? -15.086 -3.968 -7.371 1.00 91.50 196 ASN A C 1
ATOM 1579 O O . ASN A 1 196 ? -16.274 -3.920 -7.679 1.00 91.50 196 ASN A O 1
ATOM 1583 N N . ARG A 1 197 ? -14.615 -4.914 -6.543 1.00 89.69 197 ARG A N 1
ATOM 1584 C CA . ARG A 1 197 ? -15.472 -5.967 -5.959 1.00 89.69 197 ARG A CA 1
ATOM 1585 C C . ARG A 1 197 ? -16.607 -5.390 -5.110 1.00 89.69 197 ARG A C 1
ATOM 1587 O O . ARG A 1 197 ? -17.734 -5.873 -5.170 1.00 89.69 197 ARG A O 1
ATOM 1594 N N . VAL A 1 198 ? -16.319 -4.366 -4.305 1.00 84.81 198 VAL A N 1
ATOM 1595 C CA . VAL A 1 198 ? -17.335 -3.705 -3.468 1.00 84.81 198 VAL A CA 1
ATOM 1596 C C . VAL A 1 198 ? -18.381 -3.004 -4.339 1.00 84.81 198 VAL A C 1
ATOM 1598 O O . VAL A 1 198 ? -19.577 -3.119 -4.070 1.00 84.81 198 VAL A O 1
ATOM 1601 N N . GLU A 1 199 ? -17.958 -2.318 -5.400 1.00 85.19 199 GLU A N 1
ATOM 1602 C CA . GLU A 1 199 ? -18.858 -1.629 -6.330 1.00 85.19 199 GLU A CA 1
ATOM 1603 C C . GLU A 1 199 ? -19.790 -2.597 -7.080 1.00 85.19 199 GLU A C 1
ATOM 1605 O O . GLU A 1 199 ? -20.991 -2.333 -7.202 1.00 85.19 199 GLU A O 1
ATOM 1610 N N . GLU A 1 200 ? -19.284 -3.757 -7.507 1.00 85.19 200 GLU A N 1
ATOM 1611 C CA . GLU A 1 200 ? -20.081 -4.820 -8.138 1.00 85.19 200 GLU A CA 1
ATOM 1612 C C . GLU A 1 200 ? -21.171 -5.371 -7.200 1.00 85.19 200 GLU A C 1
ATOM 1614 O O . GLU A 1 200 ? -22.327 -5.563 -7.601 1.00 85.19 200 GLU A O 1
ATOM 1619 N N . VAL A 1 201 ? -20.841 -5.584 -5.922 1.00 79.62 201 VAL A N 1
ATOM 1620 C CA . VAL A 1 201 ? -21.805 -6.047 -4.909 1.00 79.62 201 VAL A CA 1
ATOM 1621 C C . VAL A 1 201 ? -22.892 -4.997 -4.662 1.00 79.62 201 VAL A C 1
ATOM 1623 O O . VAL A 1 201 ? -24.079 -5.329 -4.613 1.00 79.62 201 VAL A O 1
ATOM 1626 N N . LEU A 1 202 ? -22.522 -3.720 -4.555 1.00 77.31 202 LEU A N 1
ATOM 1627 C CA . LEU A 1 202 ? -23.493 -2.637 -4.368 1.00 77.31 202 LEU A CA 1
ATOM 1628 C C . LEU A 1 202 ? -24.422 -2.495 -5.583 1.00 77.31 202 LEU A C 1
ATOM 1630 O O . LEU A 1 202 ? -25.641 -2.383 -5.424 1.00 77.31 202 LEU A O 1
ATOM 1634 N N . SER A 1 203 ? -23.867 -2.583 -6.792 1.00 79.88 203 SER A N 1
ATOM 1635 C CA . SER A 1 203 ? -24.621 -2.485 -8.047 1.00 79.88 203 SER A CA 1
ATOM 1636 C C . SER A 1 203 ? -25.599 -3.652 -8.231 1.00 79.88 203 SER A C 1
ATOM 1638 O O . SER A 1 203 ? -26.756 -3.449 -8.601 1.00 79.88 203 SER A O 1
ATOM 1640 N N . SER A 1 204 ? -25.178 -4.877 -7.904 1.00 74.19 204 SER A N 1
ATOM 1641 C CA . SER A 1 204 ? -26.027 -6.075 -7.997 1.00 74.19 204 SER A CA 1
ATOM 1642 C C . SER A 1 204 ? -27.129 -6.137 -6.931 1.00 74.19 204 SER A C 1
ATOM 1644 O O . SER A 1 204 ? -28.187 -6.719 -7.178 1.00 74.19 204 SER A O 1
ATOM 1646 N N . THR A 1 205 ? -26.929 -5.512 -5.767 1.00 69.56 205 THR A N 1
ATOM 1647 C CA . THR A 1 205 ? -27.941 -5.450 -4.697 1.00 69.56 205 THR A CA 1
ATOM 1648 C C . THR A 1 205 ? -29.028 -4.412 -5.000 1.00 69.56 205 THR A C 1
ATOM 1650 O O . THR A 1 205 ? -30.205 -4.656 -4.721 1.00 69.56 205 THR A O 1
ATOM 1653 N N . SER A 1 206 ? -28.651 -3.294 -5.636 1.00 62.03 206 SER A N 1
ATOM 1654 C CA . SER A 1 206 ? -29.576 -2.243 -6.089 1.00 62.03 206 SER A CA 1
ATOM 1655 C C . SER A 1 206 ? -30.554 -2.751 -7.160 1.00 62.03 206 SER A C 1
ATOM 1657 O O . SER A 1 206 ? -31.750 -2.487 -7.088 1.00 62.03 206 SER A O 1
ATOM 1659 N N . LEU A 1 207 ? -30.083 -3.594 -8.089 1.00 55.91 207 LEU A N 1
ATOM 1660 C CA . LEU A 1 207 ? -30.912 -4.209 -9.139 1.00 55.91 207 LEU A CA 1
ATOM 1661 C C . LEU A 1 207 ? -31.922 -5.254 -8.629 1.00 55.91 207 LEU A C 1
ATOM 1663 O O . LEU A 1 207 ? -32.816 -5.642 -9.371 1.00 55.91 207 LEU A O 1
ATOM 1667 N N . ARG A 1 208 ? -31.795 -5.732 -7.384 1.00 50.56 208 ARG A N 1
ATOM 1668 C CA . ARG A 1 208 ? -32.734 -6.702 -6.784 1.00 50.56 208 ARG A CA 1
ATOM 1669 C C . ARG A 1 208 ? -33.870 -6.055 -5.989 1.00 50.56 208 ARG A C 1
ATOM 1671 O O . ARG A 1 208 ? -34.746 -6.771 -5.517 1.00 50.56 208 ARG A O 1
ATOM 1678 N N . HIS A 1 209 ? -33.840 -4.734 -5.827 1.00 47.97 209 HIS A N 1
ATOM 1679 C CA . HIS A 1 209 ? -34.842 -3.964 -5.082 1.00 47.97 209 HIS A CA 1
ATOM 1680 C C . HIS A 1 209 ? -35.561 -2.922 -5.961 1.00 47.97 209 HIS A C 1
ATOM 1682 O O . HIS A 1 209 ? -36.235 -2.045 -5.421 1.00 47.97 209 HIS A O 1
ATOM 1688 N N . GLY A 1 210 ? -35.393 -3.006 -7.286 1.00 43.06 210 GLY A N 1
ATOM 1689 C CA . GLY A 1 210 ? -36.084 -2.185 -8.286 1.00 43.06 210 GLY A CA 1
ATOM 1690 C C . GLY A 1 210 ? -37.223 -2.929 -8.962 1.00 43.06 210 GLY A C 1
ATOM 1691 O O . GLY A 1 210 ? -37.093 -4.162 -9.130 1.00 43.06 210 GLY A O 1
#